Protein AF-A0A8T4TQH3-F1 (afdb_monomer)

Mean predicted aligned error: 10.35 Å

Secondary structure (DSSP, 8-state):
-EEEEEEETTEEEEEEES-HHHHHHHHH-HHHHHHSTTEEEESS--S-EEEEEE-S-----SSS-EEE---TTS-HHHHHHHHHHHHHHHHHHTTEEEES-EEEEESEEEEEE-STTSSHHHHHHHHHHHS--EEEEEEEEEEEEETTEEEEEEEESEEE--GGG--SGGGGTTTTT-TTSEEEGGGGT---S--EE--EEEEE----TT----EEPPHHHHHHHHHHHHHHHHHT------TT--------SSHHHHHHHHHHHT---EEEEE-S-HHHHHHHHHHHHTT---

Radius of gyration: 19.92 Å; Cα contacts (8 Å, |Δi|>4): 548; chains: 1; bounding box: 42×40×56 Å

Solvent-accessible surface area (backbone atoms only — not comparable to full-atom values): 16409 Å² total; per-residue (Å²): 122,48,78,46,26,42,31,38,70,94,43,58,39,29,40,35,29,70,45,65,69,58,51,50,42,73,78,64,36,67,65,45,49,58,66,35,35,52,57,45,75,49,93,66,84,70,93,58,54,56,39,34,46,38,77,63,71,91,68,92,74,81,94,66,66,61,49,64,46,77,56,88,83,56,53,71,70,58,50,40,49,51,53,50,53,56,47,45,55,57,32,48,77,72,36,23,46,66,36,70,23,19,32,37,30,59,90,59,41,34,41,35,36,51,60,91,89,31,43,47,59,61,49,52,49,45,36,38,78,76,62,74,23,33,47,41,20,23,64,16,30,33,34,34,56,58,80,46,44,46,24,43,45,30,17,17,43,56,38,74,51,65,84,86,72,54,83,54,71,67,68,60,64,81,48,75,81,47,93,75,48,43,44,71,52,54,84,71,51,52,59,69,83,50,78,38,64,49,43,39,38,37,38,32,43,64,71,63,86,84,54,72,48,71,44,80,38,60,55,71,61,34,45,51,54,50,50,49,55,52,44,54,57,53,55,78,28,53,59,56,82,48,102,81,77,52,79,46,60,62,69,72,95,52,63,63,63,51,52,52,54,57,20,52,74,70,35,83,56,43,27,36,34,38,29,49,55,70,70,54,50,52,56,50,50,52,28,50,61,69,74,65,66,125

pLDDT: mean 73.8, std 17.65, range [32.66, 96.69]

Foldseek 3Di:
DDWWWKDAQPAIEIEAEPDPLLVCCLVPPPLLLQAGHRIDIDPDDDDHQYEYEYADDDDDDPDHRYDDFNCVPPDSNVSSVQVSLSVQLVLVVQQKHKFQWWWKDDPAIETEDEDPPLCRLVLQVCCLPPVVIATLEHRIWMWHDDQLWIWTQGGRQKRAADPVPPPPVPV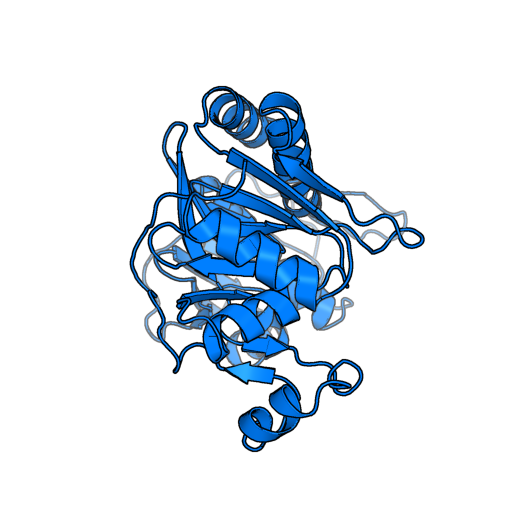VPVCVPPPDRIDRCVVSDHPNGDTGTYAEYEYRYEADPADFDKDWDDLVVQLVVVLVSRCVRQVVADFDCDPPRGGGHDRDPPPSSVSSSVSSVPHNHTYMYGHHDPVVVNVSVVCVNVVNND

Sequence (294 aa):
MKKRKLISGSDSVLVVTDSQRVLDILDHSAYLRHIIPDFSISPTITNGSIVSLLQGSPAYLPSGLGVNADFGNIGEGQLCYLIYHLLQREFLRRNHFVLHAAAIERGDPILLVGPSKSGKSTLNLEMVLSHNCFSYGDDAIKLELSGNEFYVLGGNTYVGISPHHSNDGRLKEDVRGSTSGYVDIGLMGKHSDQRRLLRNVIFLEPDLLGSNKSKHVPREIGKIRFYEAVCMELRTVGYCIMSQGLSLPSLDDGTYSTRLVASLKDSDLEFFSISGSFSQMVDDVERILDGRFI

Nearest PDB structures (foldseek):
  1ko7-assembly1_B  TM=5.372E-01  e=2.651E-07  Staphylococcus xylosus
  3tqf-assembly2_B  TM=6.348E-01  e=3.500E-05  Coxiella burnetii
  1kkl-assembly1_C  TM=4.791E-01  e=1.126E-06  Lacticaseibacillus casei
  1jb1-assembly1_A  TM=5.297E-01  e=7.301E-06  Lacticaseibacillus casei
  3tqf-assembly1_A  TM=5.227E-01  e=2.161E-05  Coxiella burnetii

Structure (mmCIF, N/CA/C/O backbone):
data_AF-A0A8T4TQH3-F1
#
_entry.id   AF-A0A8T4TQH3-F1
#
loop_
_atom_site.group_PDB
_atom_site.id
_atom_site.type_symbol
_atom_site.label_atom_id
_atom_site.label_alt_id
_atom_site.label_comp_id
_atom_site.label_asym_id
_atom_site.label_entity_id
_atom_site.label_seq_id
_atom_site.pdbx_PDB_ins_code
_atom_site.Cartn_x
_atom_site.Cartn_y
_atom_site.Cartn_z
_atom_site.occupancy
_atom_site.B_iso_or_equiv
_atom_site.auth_seq_id
_atom_site.auth_comp_id
_atom_site.auth_asym_id
_atom_site.auth_atom_id
_atom_site.pdbx_PDB_model_num
ATOM 1 N N . MET A 1 1 ? 15.153 -7.650 -28.594 1.00 74.56 1 MET A N 1
ATOM 2 C CA . MET A 1 1 ? 14.441 -7.201 -27.377 1.00 74.56 1 MET A CA 1
ATOM 3 C C . MET A 1 1 ? 13.699 -8.377 -26.765 1.00 74.56 1 MET A C 1
ATOM 5 O O . MET A 1 1 ? 13.012 -9.090 -27.489 1.00 74.56 1 MET A O 1
ATOM 9 N N . LYS A 1 2 ? 13.877 -8.604 -25.465 1.00 83.94 2 LYS A N 1
ATOM 10 C CA . LYS A 1 2 ? 13.229 -9.660 -24.676 1.00 83.94 2 LYS A CA 1
ATOM 11 C C . LYS A 1 2 ? 12.022 -9.071 -23.930 1.00 83.94 2 LYS A C 1
ATOM 13 O O . LYS A 1 2 ? 11.919 -7.854 -23.783 1.00 83.94 2 LYS A O 1
ATOM 18 N N . LYS A 1 3 ? 11.081 -9.921 -23.506 1.00 82.25 3 LYS A N 1
ATOM 19 C CA . LYS A 1 3 ? 9.839 -9.495 -22.841 1.00 82.25 3 LYS A CA 1
ATOM 20 C C . LYS A 1 3 ? 9.556 -10.323 -21.586 1.00 82.25 3 LYS A C 1
ATOM 22 O O . LYS A 1 3 ? 9.833 -11.526 -21.566 1.00 82.25 3 LYS A O 1
ATOM 27 N N . ARG A 1 4 ? 8.969 -9.685 -20.573 1.00 85.12 4 ARG A N 1
ATOM 28 C CA . ARG A 1 4 ? 8.450 -10.300 -19.343 1.00 85.12 4 ARG A CA 1
ATOM 29 C C . ARG A 1 4 ? 7.103 -9.686 -19.002 1.00 85.12 4 ARG A C 1
ATOM 31 O O . ARG A 1 4 ? 6.977 -8.468 -18.984 1.00 85.12 4 ARG A O 1
ATOM 38 N N . LYS A 1 5 ? 6.092 -10.516 -18.752 1.00 83.88 5 LYS A N 1
ATOM 39 C CA . LYS A 1 5 ? 4.794 -10.046 -18.265 1.00 83.88 5 LYS A CA 1
ATOM 40 C C . LYS A 1 5 ? 4.790 -10.147 -16.745 1.00 83.88 5 LYS A C 1
ATOM 42 O O . LYS A 1 5 ? 4.814 -11.252 -16.209 1.00 83.88 5 LYS A O 1
ATOM 47 N N . LEU A 1 6 ? 4.769 -8.994 -16.094 1.00 85.00 6 LEU A N 1
ATOM 48 C CA . LEU A 1 6 ? 4.627 -8.857 -14.653 1.00 85.00 6 LEU A CA 1
ATOM 49 C C . LEU A 1 6 ? 3.145 -8.832 -14.307 1.00 85.00 6 LEU A C 1
ATOM 51 O O . LEU A 1 6 ? 2.359 -8.182 -15.001 1.00 85.00 6 LEU A O 1
ATOM 55 N N . ILE A 1 7 ? 2.779 -9.555 -13.259 1.00 82.88 7 ILE A N 1
ATOM 56 C CA . ILE A 1 7 ? 1.436 -9.611 -12.691 1.00 82.88 7 ILE A CA 1
ATOM 57 C C . ILE A 1 7 ? 1.516 -9.127 -11.242 1.00 82.88 7 ILE A C 1
ATOM 59 O O . ILE A 1 7 ? 2.453 -9.474 -10.527 1.00 82.88 7 ILE A O 1
ATOM 63 N N . SER A 1 8 ? 0.539 -8.315 -10.841 1.00 83.69 8 SER A N 1
ATOM 64 C CA . SER A 1 8 ? 0.322 -7.845 -9.469 1.00 83.69 8 SER A CA 1
ATOM 65 C C . SER A 1 8 ? -1.183 -7.865 -9.200 1.00 83.69 8 SER A C 1
ATOM 67 O O . SER A 1 8 ? -1.912 -6.946 -9.599 1.00 83.69 8 SER A O 1
ATOM 69 N N . GLY A 1 9 ? -1.664 -8.957 -8.603 1.00 78.19 9 GLY A N 1
ATOM 70 C CA . GLY A 1 9 ? -3.096 -9.242 -8.479 1.00 78.19 9 GLY A CA 1
ATOM 71 C C . GLY A 1 9 ? -3.781 -9.275 -9.852 1.00 78.19 9 GLY A C 1
ATOM 72 O O . GLY A 1 9 ? -3.356 -9.998 -10.753 1.00 78.19 9 GLY A O 1
ATOM 73 N N . SER A 1 10 ? -4.810 -8.447 -10.045 1.00 76.69 10 SER A N 1
ATOM 74 C CA . SER A 1 10 ? -5.537 -8.316 -11.320 1.00 7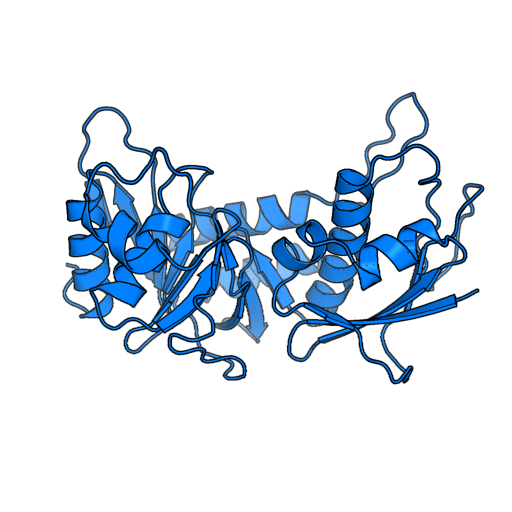6.69 10 SER A CA 1
ATOM 75 C C . SER A 1 10 ? -4.799 -7.503 -12.394 1.00 76.69 10 SER A C 1
ATOM 77 O O . SER A 1 10 ? -5.192 -7.512 -13.566 1.00 76.69 10 SER A O 1
ATOM 79 N N . ASP A 1 11 ? -3.715 -6.808 -12.036 1.00 82.06 11 ASP A N 1
ATOM 80 C CA . ASP A 1 11 ? -2.967 -5.997 -12.986 1.00 82.06 11 ASP A CA 1
ATOM 81 C C . ASP A 1 11 ? -1.877 -6.782 -13.690 1.00 82.06 11 ASP A C 1
ATOM 83 O O . ASP A 1 11 ? -1.211 -7.640 -13.115 1.00 82.06 11 ASP A O 1
ATOM 87 N N . SER A 1 12 ? -1.641 -6.421 -14.951 1.00 81.12 12 SER A N 1
ATOM 88 C CA . SER A 1 12 ? -0.490 -6.922 -15.684 1.00 81.12 12 SER A CA 1
ATOM 89 C C . SER A 1 12 ? 0.154 -5.856 -16.553 1.00 81.12 12 SER A C 1
ATOM 91 O O . SER A 1 12 ? -0.531 -5.033 -17.176 1.00 81.12 12 SER A O 1
ATOM 93 N N . VAL A 1 13 ? 1.484 -5.902 -16.581 1.00 79.88 13 VAL A N 1
ATOM 94 C CA . VAL A 1 13 ? 2.359 -4.985 -17.310 1.00 79.88 13 VAL A CA 1
ATOM 95 C C . VAL A 1 13 ? 3.399 -5.800 -18.065 1.00 79.88 13 VAL A C 1
ATOM 97 O O . VAL A 1 13 ? 4.021 -6.712 -17.524 1.00 79.88 13 VAL A O 1
ATOM 100 N N . LEU A 1 14 ? 3.586 -5.487 -19.341 1.00 80.50 14 LEU A N 1
ATOM 101 C CA . LEU A 1 14 ? 4.574 -6.117 -20.199 1.00 80.50 14 LEU A CA 1
ATOM 102 C C . LEU A 1 14 ? 5.856 -5.283 -20.199 1.00 80.50 14 LEU A C 1
ATOM 104 O O . LEU A 1 14 ? 5.917 -4.242 -20.848 1.00 80.50 14 LEU A O 1
ATOM 108 N N . VAL A 1 15 ? 6.890 -5.760 -19.511 1.00 80.12 15 VAL A N 1
ATOM 109 C CA . VAL A 1 15 ? 8.224 -5.158 -19.541 1.00 80.12 15 VAL A CA 1
ATOM 110 C C . VAL A 1 15 ? 8.983 -5.654 -20.767 1.00 80.12 15 VAL A C 1
ATOM 112 O O . VAL A 1 15 ? 9.150 -6.859 -20.971 1.00 80.12 15 VAL A O 1
ATOM 115 N N . VAL A 1 16 ? 9.448 -4.723 -21.594 1.00 80.81 16 VAL A N 1
ATOM 116 C CA . VAL A 1 16 ? 10.263 -4.977 -22.786 1.00 80.81 16 VAL A CA 1
ATOM 117 C C . VAL A 1 16 ? 11.655 -4.419 -22.535 1.00 80.81 16 VAL A C 1
ATOM 119 O O . VAL A 1 16 ? 11.806 -3.232 -22.277 1.00 80.81 16 VAL A O 1
ATOM 122 N N . THR A 1 17 ? 12.684 -5.256 -22.610 1.00 79.69 17 THR A N 1
ATOM 123 C CA . THR A 1 17 ? 14.062 -4.839 -22.320 1.00 79.69 17 THR A CA 1
ATOM 124 C C . THR A 1 17 ? 15.066 -5.562 -23.209 1.00 79.69 17 THR A C 1
ATOM 126 O O . THR A 1 17 ? 14.818 -6.667 -23.702 1.00 79.69 17 THR A O 1
ATOM 129 N N . ASP A 1 18 ? 16.207 -4.938 -23.461 1.00 79.62 18 ASP A N 1
ATOM 130 C CA . ASP A 1 18 ? 17.394 -5.557 -24.051 1.00 79.62 18 ASP A CA 1
ATOM 131 C C . ASP A 1 18 ? 18.447 -5.950 -23.001 1.00 79.62 18 ASP A C 1
ATOM 133 O O . ASP A 1 18 ? 19.376 -6.690 -23.323 1.00 79.62 18 ASP A O 1
ATOM 137 N N . SER A 1 19 ? 18.263 -5.546 -21.741 1.00 83.25 19 SER A N 1
ATOM 138 C CA . SER A 1 19 ? 19.204 -5.799 -20.656 1.00 83.25 19 SER A CA 1
ATOM 139 C C . SER A 1 19 ? 18.949 -7.144 -19.976 1.00 83.25 19 SER A C 1
ATOM 141 O O . SER A 1 19 ? 17.875 -7.390 -19.423 1.00 83.25 19 SER A O 1
ATOM 143 N N . GLN A 1 20 ? 19.965 -8.013 -19.955 1.00 85.81 20 GLN A N 1
ATOM 144 C CA . GLN A 1 20 ? 19.898 -9.275 -19.210 1.00 85.81 20 GLN A CA 1
ATOM 145 C C . GLN A 1 20 ? 19.745 -9.028 -17.706 1.00 85.81 20 GLN A C 1
ATOM 147 O O . GLN A 1 20 ? 18.947 -9.690 -17.058 1.00 85.81 20 GLN A O 1
ATOM 152 N N . ARG A 1 21 ? 20.412 -7.997 -17.185 1.00 84.62 21 ARG A N 1
ATOM 153 C CA . ARG A 1 21 ? 20.352 -7.617 -15.774 1.00 84.62 21 ARG A CA 1
ATOM 154 C C . ARG A 1 21 ? 18.933 -7.271 -15.309 1.00 84.62 21 ARG A C 1
ATOM 156 O O . ARG A 1 21 ? 18.553 -7.622 -14.199 1.00 84.62 21 ARG A O 1
ATOM 163 N N . VAL A 1 22 ? 18.143 -6.600 -16.153 1.00 84.19 22 VAL A N 1
ATOM 164 C CA . VAL A 1 22 ? 16.724 -6.330 -15.861 1.00 84.19 22 VAL A CA 1
ATOM 165 C C . VAL A 1 22 ? 15.945 -7.639 -15.776 1.00 84.19 22 VAL A C 1
ATOM 167 O O . VAL A 1 22 ? 15.168 -7.817 -14.847 1.00 84.19 22 VAL A O 1
ATOM 170 N N . LEU A 1 23 ? 16.166 -8.572 -16.706 1.00 86.56 23 LEU A N 1
ATOM 171 C CA . LEU A 1 23 ? 15.493 -9.874 -16.680 1.00 86.56 23 LEU A CA 1
ATOM 172 C C . LEU A 1 23 ? 15.847 -10.676 -15.432 1.00 86.56 23 LEU A C 1
ATOM 174 O O . LEU A 1 23 ? 14.944 -11.224 -14.812 1.00 86.56 23 LEU A O 1
ATOM 178 N N . ASP A 1 24 ? 17.119 -10.684 -15.039 1.00 87.31 24 ASP A N 1
ATOM 179 C CA . ASP A 1 24 ? 17.576 -11.391 -13.843 1.00 87.31 24 ASP A CA 1
ATOM 180 C C . ASP A 1 24 ? 16.907 -10.824 -12.579 1.00 87.31 24 ASP A C 1
ATOM 182 O O . ASP A 1 24 ? 16.449 -11.581 -11.726 1.00 87.31 24 ASP A O 1
ATOM 186 N N . ILE A 1 25 ? 16.766 -9.495 -12.485 1.00 87.44 25 ILE A N 1
ATOM 187 C CA . ILE A 1 25 ? 16.041 -8.838 -11.386 1.00 87.44 25 ILE A CA 1
ATOM 188 C C . ILE A 1 25 ? 14.566 -9.233 -11.376 1.00 87.44 25 ILE A C 1
ATOM 190 O O . ILE A 1 25 ? 14.041 -9.582 -10.321 1.00 87.44 25 ILE A O 1
ATOM 194 N N . LEU A 1 26 ? 13.897 -9.191 -12.530 1.00 86.06 26 LEU A N 1
ATOM 195 C CA . LEU A 1 26 ? 12.490 -9.578 -12.621 1.00 86.06 26 LEU A CA 1
ATOM 196 C C . LEU A 1 26 ? 12.297 -11.034 -12.187 1.00 86.06 26 LEU A C 1
ATOM 198 O O . LEU A 1 26 ? 11.406 -11.322 -11.391 1.00 86.06 26 LEU A O 1
ATOM 202 N N . ASP A 1 27 ? 13.141 -11.934 -12.689 1.00 84.94 27 ASP A N 1
ATOM 203 C CA . ASP A 1 27 ? 13.004 -13.376 -12.500 1.00 84.94 27 ASP A CA 1
ATOM 204 C C . ASP A 1 27 ? 13.387 -13.803 -11.060 1.00 84.94 27 ASP A C 1
ATOM 206 O O . ASP A 1 27 ? 12.751 -14.697 -10.482 1.00 84.94 27 ASP A O 1
ATOM 210 N N . HIS A 1 28 ? 14.367 -13.133 -10.436 1.00 82.50 28 HIS A N 1
ATOM 211 C CA . HIS A 1 28 ? 15.029 -13.640 -9.226 1.00 82.50 28 HIS A CA 1
ATOM 212 C C . HIS A 1 28 ? 15.104 -12.685 -8.026 1.00 82.50 28 HIS A C 1
ATOM 214 O O . HIS A 1 28 ? 15.394 -13.157 -6.926 1.00 82.50 28 HIS A O 1
ATOM 220 N N . SER A 1 29 ? 14.841 -11.382 -8.165 1.00 82.81 29 SER A N 1
ATOM 221 C CA . SER A 1 29 ? 15.047 -10.450 -7.047 1.00 82.81 29 SER A CA 1
ATOM 222 C C . SER A 1 29 ? 14.001 -10.634 -5.941 1.00 82.81 29 SER A C 1
ATOM 224 O O . SER A 1 29 ? 12.816 -10.337 -6.114 1.00 82.81 29 SER A O 1
ATOM 226 N N . ALA A 1 30 ? 14.451 -11.082 -4.766 1.00 76.44 30 ALA A N 1
ATOM 227 C CA . ALA A 1 30 ? 13.628 -11.127 -3.557 1.00 76.44 30 ALA A CA 1
ATOM 228 C C . ALA A 1 30 ? 13.202 -9.721 -3.110 1.00 76.44 30 ALA A C 1
ATOM 230 O O . ALA A 1 30 ? 12.092 -9.537 -2.621 1.00 76.44 30 ALA A O 1
ATOM 231 N N . TYR A 1 31 ? 14.058 -8.720 -3.336 1.00 78.75 31 TYR A N 1
ATOM 232 C CA . TYR A 1 31 ? 13.749 -7.333 -3.009 1.00 78.75 31 TYR A CA 1
ATOM 233 C C . TYR A 1 31 ? 12.596 -6.796 -3.859 1.00 78.75 31 TYR A C 1
ATOM 235 O O . TYR A 1 31 ? 11.666 -6.196 -3.329 1.00 78.75 31 TYR A O 1
ATOM 243 N N . LEU A 1 32 ? 12.602 -7.081 -5.165 1.00 79.81 32 LEU A N 1
ATOM 244 C CA . LEU A 1 32 ? 11.510 -6.691 -6.053 1.00 79.81 32 LEU A CA 1
ATOM 245 C C . LEU A 1 32 ? 10.169 -7.323 -5.631 1.00 79.81 32 LEU A C 1
ATOM 247 O O . LEU A 1 32 ? 9.147 -6.641 -5.604 1.00 79.81 32 LEU A O 1
ATOM 251 N N . ARG A 1 33 ? 10.192 -8.605 -5.243 1.00 77.56 33 ARG A N 1
ATOM 252 C CA . ARG A 1 33 ? 9.026 -9.329 -4.697 1.00 77.56 33 ARG A CA 1
ATOM 253 C C . ARG A 1 33 ? 8.516 -8.747 -3.381 1.00 77.56 33 ARG A C 1
ATOM 255 O O . ARG A 1 33 ? 7.349 -8.923 -3.067 1.00 77.56 33 ARG A O 1
ATOM 262 N N . HIS A 1 34 ? 9.387 -8.094 -2.620 1.00 76.56 34 HIS A N 1
ATOM 263 C CA . HIS A 1 34 ? 9.038 -7.438 -1.367 1.00 76.56 34 HIS A CA 1
ATOM 264 C C . HIS A 1 34 ? 8.480 -6.022 -1.568 1.00 76.56 34 HIS A C 1
ATOM 266 O O . HIS A 1 34 ? 7.779 -5.531 -0.700 1.00 76.56 34 HIS A O 1
ATOM 272 N N . ILE A 1 35 ? 8.743 -5.340 -2.685 1.00 79.44 35 ILE A N 1
ATOM 273 C CA . ILE A 1 35 ? 8.223 -3.974 -2.907 1.00 79.44 35 ILE A CA 1
ATOM 274 C C . ILE A 1 35 ? 7.022 -3.923 -3.862 1.00 79.44 35 ILE A C 1
ATOM 276 O O . ILE A 1 35 ? 6.333 -2.907 -3.914 1.00 79.44 35 ILE A O 1
ATOM 280 N N . ILE A 1 36 ? 6.748 -4.994 -4.619 1.00 82.38 36 ILE A N 1
ATOM 281 C CA . ILE A 1 36 ? 5.570 -5.088 -5.491 1.00 82.38 36 ILE A CA 1
ATOM 282 C C . ILE A 1 36 ? 4.567 -6.087 -4.900 1.00 82.38 36 ILE A C 1
ATOM 284 O O . ILE A 1 36 ? 4.858 -7.286 -4.882 1.00 82.38 36 ILE A O 1
ATOM 288 N N . PRO A 1 37 ? 3.357 -5.636 -4.527 1.00 81.44 37 PRO A N 1
ATOM 289 C CA . PRO A 1 37 ? 2.339 -6.517 -3.974 1.00 81.44 37 PRO A CA 1
ATOM 290 C C . PRO A 1 37 ? 1.883 -7.558 -4.998 1.00 81.44 37 PRO A C 1
ATOM 292 O O . PRO A 1 37 ? 1.675 -7.244 -6.175 1.00 81.44 37 PRO A O 1
ATOM 295 N N . ASP A 1 38 ? 1.714 -8.799 -4.536 1.00 77.19 38 ASP A N 1
ATOM 296 C CA . ASP A 1 38 ? 1.251 -9.945 -5.331 1.00 77.19 38 ASP A CA 1
ATOM 297 C C . ASP A 1 38 ? 2.053 -10.197 -6.617 1.00 77.19 38 ASP A C 1
ATOM 299 O O . ASP A 1 38 ? 1.508 -10.593 -7.653 1.00 77.19 38 ASP A O 1
ATOM 303 N N . PHE A 1 39 ? 3.364 -9.951 -6.557 1.00 81.06 39 PHE A N 1
ATOM 304 C CA . PHE A 1 39 ? 4.254 -10.067 -7.703 1.00 81.06 39 PHE A CA 1
ATOM 305 C C . PHE A 1 39 ? 4.378 -11.503 -8.220 1.00 81.06 39 PHE A C 1
ATOM 307 O O . PHE A 1 39 ? 4.818 -12.417 -7.518 1.00 81.06 39 PHE A O 1
ATOM 314 N N . SER A 1 40 ? 4.101 -11.683 -9.508 1.00 81.38 40 SER A N 1
ATOM 315 C CA . SER A 1 40 ? 4.444 -12.902 -10.236 1.00 81.38 40 SER A CA 1
ATOM 316 C C . SER A 1 40 ? 4.811 -12.613 -11.690 1.00 81.38 40 SER A C 1
ATOM 318 O O . SER A 1 40 ? 4.460 -11.577 -12.260 1.00 81.38 40 SER A O 1
ATOM 320 N N . ILE A 1 41 ? 5.540 -13.542 -12.310 1.00 83.50 41 ILE A N 1
ATOM 321 C CA . ILE A 1 41 ? 5.862 -13.490 -13.737 1.00 83.50 41 ILE A CA 1
ATOM 322 C C . ILE A 1 41 ? 5.014 -14.518 -14.465 1.00 83.50 41 ILE A C 1
ATOM 324 O O . ILE A 1 41 ? 5.036 -15.705 -14.144 1.00 83.50 41 ILE A O 1
ATOM 328 N N . SER A 1 42 ? 4.301 -14.062 -15.490 1.00 80.19 42 SER A N 1
ATOM 329 C CA . SER A 1 42 ? 3.542 -14.950 -16.361 1.00 80.19 42 SER A CA 1
ATOM 330 C C . SER A 1 42 ? 4.454 -15.620 -17.392 1.00 80.19 42 SER A C 1
ATOM 332 O O . SER A 1 42 ? 5.172 -14.910 -18.107 1.00 80.19 42 SER A O 1
ATOM 334 N N . PRO A 1 43 ? 4.369 -16.954 -17.567 1.00 70.00 43 PRO A N 1
ATOM 335 C CA . PRO A 1 43 ? 5.065 -17.654 -18.646 1.00 70.00 43 PRO A CA 1
ATOM 336 C C . PRO A 1 43 ? 4.477 -17.312 -20.025 1.00 70.00 43 PRO A C 1
ATOM 338 O O . PRO A 1 43 ? 5.162 -17.414 -21.042 1.00 70.00 43 PRO A O 1
ATOM 341 N N . THR A 1 44 ? 3.217 -16.869 -20.080 1.00 72.56 44 THR A N 1
ATOM 342 C CA . THR A 1 44 ? 2.544 -16.473 -21.320 1.00 72.56 44 THR A CA 1
ATOM 343 C C . THR A 1 44 ? 2.687 -14.971 -21.554 1.00 72.56 44 THR A C 1
ATOM 345 O O . THR A 1 44 ? 2.279 -14.153 -20.723 1.00 72.56 44 THR A O 1
ATOM 348 N N . ILE A 1 45 ? 3.229 -14.601 -22.716 1.00 70.12 45 ILE A N 1
ATOM 349 C CA . ILE A 1 45 ? 3.316 -13.212 -23.174 1.00 70.12 45 ILE A CA 1
ATOM 350 C C . ILE A 1 45 ? 2.058 -12.905 -23.993 1.00 70.12 45 ILE A C 1
ATOM 352 O O . ILE A 1 45 ? 1.973 -13.242 -25.169 1.00 70.12 45 ILE A O 1
ATOM 356 N N . THR A 1 46 ? 1.069 -12.278 -23.361 1.00 62.22 46 THR A N 1
ATOM 357 C CA . THR A 1 46 ? -0.128 -11.741 -24.031 1.00 62.22 46 THR A CA 1
ATOM 358 C C . THR A 1 46 ? -0.040 -10.218 -24.149 1.00 62.22 46 THR A C 1
ATOM 360 O O . THR A 1 46 ? 0.843 -9.597 -23.555 1.00 62.22 46 THR A O 1
ATOM 363 N N . ASN A 1 47 ? -0.980 -9.600 -24.871 1.00 54.75 47 ASN A N 1
ATOM 364 C CA . ASN A 1 47 ? -1.137 -8.142 -24.888 1.00 54.75 47 ASN A CA 1
ATOM 365 C C . ASN A 1 47 ? -1.353 -7.588 -23.462 1.00 54.75 47 ASN A C 1
ATOM 367 O O . ASN A 1 47 ? -1.981 -8.242 -22.626 1.00 54.75 47 ASN A O 1
ATOM 371 N N . GLY A 1 48 ? -0.820 -6.393 -23.201 1.00 53.97 48 GLY A N 1
ATOM 372 C CA . GLY A 1 48 ? -0.905 -5.653 -21.937 1.00 53.97 48 GLY A CA 1
ATOM 373 C C . GLY A 1 48 ? -0.262 -4.268 -22.082 1.00 53.97 48 GLY A C 1
ATOM 374 O O . GLY A 1 48 ? 0.324 -3.981 -23.129 1.00 53.97 48 GLY A O 1
ATOM 375 N N . SER A 1 49 ? -0.360 -3.415 -21.054 1.00 56.69 49 SER A N 1
ATOM 376 C CA . SER A 1 49 ? 0.372 -2.137 -21.019 1.00 56.69 49 SER A CA 1
ATOM 377 C C . SER A 1 49 ? 1.865 -2.400 -21.207 1.00 56.69 49 SER A C 1
ATOM 379 O O . SER A 1 49 ? 2.425 -3.237 -20.501 1.00 56.69 49 SER A O 1
ATOM 381 N N . ILE A 1 50 ? 2.506 -1.719 -22.156 1.00 60.00 50 ILE A N 1
ATOM 382 C CA . ILE A 1 50 ? 3.918 -1.943 -22.481 1.00 60.00 50 ILE A CA 1
ATOM 383 C C . ILE A 1 50 ? 4.767 -0.926 -21.734 1.00 60.00 50 ILE A C 1
ATOM 385 O O . ILE A 1 50 ? 4.554 0.266 -21.902 1.00 60.00 50 ILE A O 1
ATOM 389 N N . VAL A 1 51 ? 5.756 -1.397 -20.981 1.00 63.38 51 VAL A N 1
ATOM 390 C CA . VAL A 1 51 ? 6.822 -0.575 -20.407 1.00 63.38 51 VAL A CA 1
ATOM 391 C C . VAL A 1 51 ? 8.136 -1.010 -21.042 1.00 63.38 51 VAL A C 1
ATOM 393 O O . VAL A 1 51 ? 8.578 -2.142 -20.848 1.00 63.38 51 VAL A O 1
ATOM 396 N N . SER A 1 52 ? 8.772 -0.129 -21.809 1.00 60.22 52 SER A N 1
ATOM 397 C CA . SER A 1 52 ? 10.105 -0.401 -22.367 1.00 60.22 52 SER A CA 1
ATOM 398 C C . SER A 1 52 ? 11.197 0.113 -21.428 1.00 60.22 52 SER A C 1
ATOM 400 O O . SER A 1 52 ? 11.085 1.245 -20.975 1.00 60.22 52 SER A O 1
ATOM 402 N N . LEU A 1 53 ? 12.229 -0.698 -21.174 1.00 65.06 53 LEU A N 1
ATOM 403 C CA . LEU A 1 53 ? 13.445 -0.404 -20.403 1.00 65.06 53 LEU A CA 1
ATOM 404 C C . LEU A 1 53 ? 14.669 -0.764 -21.261 1.00 65.06 53 LEU A C 1
ATOM 406 O O . LEU A 1 53 ? 15.110 -1.916 -21.253 1.00 65.06 53 LEU A O 1
ATOM 410 N N . LEU A 1 54 ? 15.181 0.194 -22.036 1.00 63.19 54 LEU A N 1
ATOM 411 C CA . LEU A 1 54 ? 16.293 -0.016 -22.976 1.00 63.19 54 LEU A CA 1
ATOM 412 C C . LEU A 1 54 ? 17.586 0.626 -22.465 1.00 63.19 54 LEU A C 1
ATOM 414 O O . LEU A 1 54 ? 17.547 1.740 -21.943 1.00 63.19 54 LEU A O 1
ATOM 418 N N . GLN A 1 55 ? 18.715 -0.066 -22.629 1.00 58.75 55 GLN A N 1
ATOM 419 C CA . GLN A 1 55 ? 20.032 0.415 -22.205 1.00 58.75 55 GLN A CA 1
ATOM 420 C C . GLN A 1 55 ? 20.707 1.252 -23.315 1.00 58.75 55 GLN A C 1
ATOM 422 O O . GLN A 1 55 ? 21.102 0.712 -24.344 1.00 58.75 55 GLN A O 1
ATOM 427 N N . GLY A 1 56 ? 20.905 2.559 -23.080 1.00 50.50 56 GLY A N 1
ATOM 428 C CA . GLY A 1 56 ? 21.740 3.444 -23.916 1.00 50.50 56 GLY A CA 1
ATOM 429 C C . GLY A 1 56 ? 21.010 4.595 -24.642 1.00 50.50 56 GLY A C 1
ATOM 430 O O . GLY A 1 56 ? 19.985 4.389 -25.283 1.00 50.50 56 GLY A O 1
ATOM 431 N N . SER A 1 57 ? 21.623 5.790 -24.556 1.00 41.06 57 SER A N 1
ATOM 432 C CA . SER A 1 57 ? 21.305 7.122 -25.127 1.00 41.06 57 SER A CA 1
ATOM 433 C C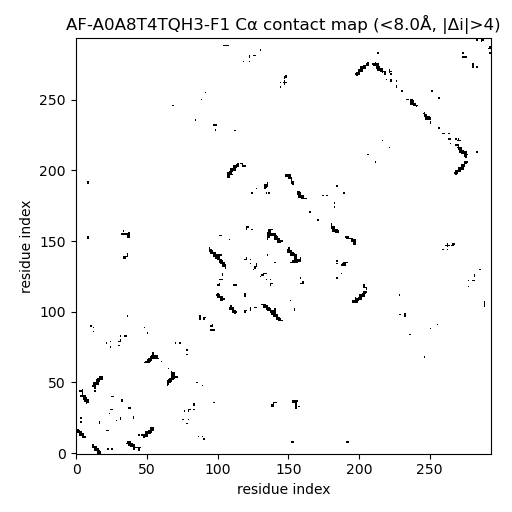 . SER A 1 57 ? 19.945 7.785 -24.798 1.00 41.06 57 SER A C 1
ATOM 435 O O . SER A 1 57 ? 18.893 7.152 -24.869 1.00 41.06 57 SER A O 1
ATOM 437 N N . PRO A 1 58 ? 19.936 9.107 -24.497 1.00 47.12 58 PRO A N 1
ATOM 438 C CA . PRO A 1 58 ? 18.718 9.848 -24.195 1.00 47.12 58 PRO A CA 1
ATOM 439 C C . PRO A 1 58 ? 17.978 10.137 -25.501 1.00 47.12 58 PRO A C 1
ATOM 441 O O . PRO A 1 58 ? 18.418 10.951 -26.309 1.00 47.12 58 PRO A O 1
ATOM 444 N N . ALA A 1 59 ? 16.850 9.476 -25.726 1.00 36.72 59 ALA A N 1
ATOM 445 C CA . ALA A 1 59 ? 15.998 9.783 -26.865 1.00 36.72 59 ALA A CA 1
ATOM 446 C C . ALA A 1 59 ? 14.616 10.217 -26.383 1.00 36.72 59 ALA A C 1
ATOM 448 O O . ALA A 1 59 ? 13.901 9.457 -25.727 1.00 36.72 59 ALA A O 1
ATOM 449 N N . TYR A 1 60 ? 14.262 11.449 -26.754 1.00 41.09 60 TYR A N 1
ATOM 450 C CA . TYR A 1 60 ? 12.887 11.930 -26.846 1.00 41.09 60 TYR A CA 1
ATOM 451 C C . TYR A 1 60 ? 12.019 10.878 -27.540 1.00 41.09 60 TYR A C 1
ATOM 453 O O . TYR A 1 60 ? 12.398 10.380 -28.602 1.00 41.09 60 TYR A O 1
ATOM 461 N N . LEU A 1 61 ? 10.836 10.593 -26.990 1.00 42.78 61 LEU A N 1
ATOM 462 C CA . LEU A 1 61 ? 9.823 9.828 -27.707 1.00 42.78 61 LEU A CA 1
ATOM 463 C C . LEU A 1 61 ? 8.451 10.515 -27.660 1.00 42.78 61 LEU A C 1
ATOM 465 O O . LEU A 1 61 ? 7.981 10.888 -26.582 1.00 42.78 61 LEU A O 1
ATOM 469 N N . PRO A 1 62 ? 7.798 10.661 -28.825 1.00 35.06 62 PRO A N 1
ATOM 470 C CA . PRO A 1 62 ? 6.421 11.103 -28.929 1.00 35.06 62 PRO A CA 1
ATOM 471 C C . PRO A 1 62 ? 5.480 9.951 -28.541 1.00 35.06 62 PRO A C 1
ATOM 473 O O . PRO A 1 62 ? 5.652 8.821 -28.990 1.00 35.06 62 PRO A O 1
ATOM 476 N N . SER A 1 63 ? 4.493 10.252 -27.692 1.00 41.59 63 SER A N 1
ATOM 477 C CA . SER A 1 63 ? 3.239 9.498 -27.508 1.00 41.59 63 SER A CA 1
ATOM 478 C C . SER A 1 63 ? 3.348 7.959 -27.593 1.00 41.59 63 SER A C 1
ATOM 480 O O . SER A 1 63 ? 2.875 7.342 -28.545 1.00 41.59 63 SER A O 1
ATOM 482 N N . GLY A 1 64 ? 3.951 7.326 -26.581 1.00 46.75 64 GLY A N 1
ATOM 483 C CA . GLY A 1 64 ? 4.021 5.864 -26.446 1.00 46.75 64 GLY A CA 1
ATOM 484 C C . GLY A 1 64 ? 4.901 5.441 -25.264 1.00 46.75 64 GLY A C 1
ATOM 485 O O . GLY A 1 64 ? 6.011 5.935 -25.126 1.00 46.75 64 GLY A O 1
ATOM 486 N N . LEU A 1 65 ? 4.376 4.563 -24.401 1.00 52.25 65 LEU A N 1
ATOM 487 C CA . LEU A 1 65 ? 4.793 4.137 -23.043 1.00 52.25 65 LEU A CA 1
ATOM 488 C C . LEU A 1 65 ? 6.230 3.572 -22.831 1.00 52.25 65 LEU A C 1
ATOM 490 O O . LEU A 1 65 ? 6.440 2.687 -22.005 1.00 52.25 65 LEU A O 1
ATOM 494 N N . GLY A 1 66 ? 7.251 4.044 -23.540 1.00 47.78 66 GLY A N 1
ATOM 495 C CA . GLY A 1 66 ? 8.643 3.647 -23.287 1.00 47.78 66 GLY A CA 1
ATOM 496 C C . GLY A 1 66 ? 9.335 4.536 -22.251 1.00 47.78 66 GLY A C 1
ATOM 497 O O . GLY A 1 66 ? 9.183 5.755 -22.296 1.00 47.78 66 GLY A O 1
ATOM 498 N N . VAL A 1 67 ? 10.131 3.947 -21.351 1.00 49.28 67 VAL A N 1
ATOM 499 C CA . VAL A 1 67 ? 11.113 4.673 -20.529 1.00 49.28 67 VAL A CA 1
ATOM 500 C C . VAL A 1 67 ? 12.517 4.234 -20.937 1.00 49.28 67 VAL A C 1
ATOM 502 O O . VAL A 1 67 ? 13.019 3.191 -20.531 1.00 49.28 67 VAL A O 1
ATOM 505 N N . ASN A 1 68 ? 13.167 5.055 -21.759 1.00 48.06 68 ASN A N 1
ATOM 506 C CA . ASN A 1 68 ? 14.580 4.876 -22.084 1.00 48.06 68 ASN A CA 1
ATOM 507 C C . ASN A 1 68 ? 15.406 5.559 -20.993 1.00 48.06 68 ASN A C 1
ATOM 509 O O . ASN A 1 68 ? 15.355 6.781 -20.851 1.00 48.06 68 ASN A O 1
ATOM 513 N N . ALA A 1 69 ? 16.133 4.772 -20.205 1.00 52.25 69 ALA A N 1
ATOM 514 C CA . ALA A 1 69 ? 16.992 5.263 -19.137 1.00 52.25 69 ALA A CA 1
ATOM 515 C C . ALA A 1 69 ? 18.358 4.583 -19.245 1.00 52.25 69 ALA A C 1
ATOM 517 O O . ALA A 1 69 ? 18.436 3.373 -19.441 1.00 52.25 69 ALA A O 1
ATOM 518 N N . ASP A 1 70 ? 19.441 5.346 -19.097 1.00 57.09 70 ASP A N 1
ATOM 519 C CA . ASP A 1 70 ? 20.760 4.745 -18.918 1.00 57.09 70 ASP A CA 1
ATOM 520 C C . ASP A 1 70 ? 20.894 4.260 -17.470 1.00 57.09 70 ASP A C 1
ATOM 522 O O . ASP A 1 70 ? 21.179 5.023 -16.548 1.00 57.09 70 ASP A O 1
ATOM 526 N N . PHE A 1 71 ? 20.624 2.972 -17.268 1.00 63.50 71 PHE A N 1
ATOM 527 C CA . PHE A 1 71 ? 20.747 2.289 -15.982 1.00 63.50 71 PHE A CA 1
ATOM 528 C C . PHE A 1 71 ? 21.989 1.388 -15.914 1.00 63.50 71 PHE A C 1
ATOM 530 O O . PHE A 1 71 ? 22.090 0.541 -15.023 1.00 63.50 71 PHE A O 1
ATOM 537 N N . GLY A 1 72 ? 22.963 1.569 -16.817 1.00 62.78 72 GLY A N 1
ATOM 538 C CA . GLY A 1 72 ? 24.219 0.813 -16.778 1.00 62.78 72 GLY A CA 1
ATOM 539 C C . GLY A 1 72 ? 24.964 0.964 -15.445 1.00 62.78 72 GLY A C 1
ATOM 540 O O . GLY A 1 72 ? 25.572 0.007 -14.973 1.00 62.78 72 GLY A O 1
ATOM 541 N N . ASN A 1 73 ? 24.828 2.130 -14.800 1.00 62.78 73 ASN A N 1
ATOM 542 C CA . ASN A 1 73 ? 25.571 2.510 -13.593 1.00 62.78 73 ASN A CA 1
ATOM 543 C C . ASN A 1 73 ? 24.741 2.541 -12.296 1.00 62.78 73 ASN A C 1
ATOM 545 O O . ASN A 1 73 ? 25.287 2.855 -11.240 1.00 62.78 73 ASN A O 1
ATOM 549 N N . ILE A 1 74 ? 23.436 2.249 -12.333 1.00 69.50 74 ILE A N 1
ATOM 550 C CA . ILE A 1 74 ? 22.623 2.216 -11.102 1.00 69.50 74 ILE A CA 1
ATOM 551 C C . ILE A 1 74 ? 22.757 0.851 -10.424 1.00 69.50 74 ILE A C 1
ATOM 553 O O . ILE A 1 74 ? 22.899 -0.155 -11.113 1.00 69.50 74 ILE A O 1
ATOM 557 N N . GLY A 1 75 ? 22.709 0.787 -9.091 1.00 69.94 75 GLY A N 1
ATOM 558 C CA . GLY A 1 75 ? 22.736 -0.473 -8.334 1.00 69.94 75 GLY A CA 1
ATOM 559 C C . GLY A 1 75 ?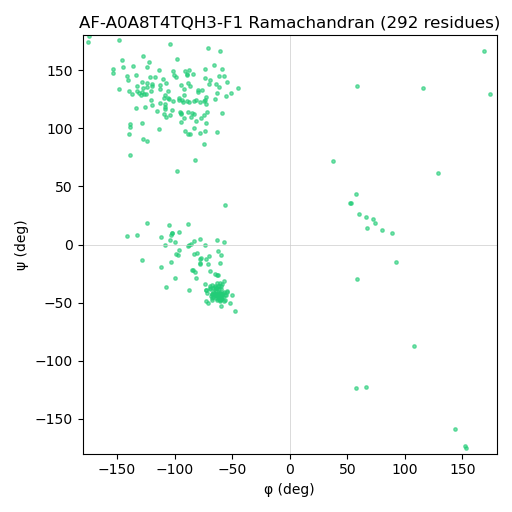 21.442 -1.289 -8.472 1.00 69.94 75 GLY A C 1
ATOM 560 O O . GLY A 1 75 ? 20.454 -0.823 -9.036 1.00 69.94 75 GLY A O 1
ATOM 561 N N . GLU A 1 76 ? 21.453 -2.545 -8.013 1.00 76.62 76 GLU A N 1
ATOM 562 C CA . GLU A 1 76 ? 20.292 -3.448 -8.123 1.00 76.62 76 GLU A CA 1
ATOM 563 C C . GLU A 1 76 ? 19.054 -2.896 -7.409 1.00 76.62 76 GLU A C 1
ATOM 565 O O . GLU A 1 76 ? 17.973 -2.875 -7.994 1.00 76.62 76 GLU A O 1
ATOM 570 N N . GLY A 1 77 ? 19.214 -2.383 -6.185 1.00 72.31 77 GLY A N 1
ATOM 571 C CA . GLY A 1 77 ? 18.109 -1.791 -5.429 1.00 72.31 77 GLY A CA 1
ATOM 572 C C . GLY A 1 77 ? 17.481 -0.601 -6.158 1.00 72.31 77 GLY A C 1
ATOM 573 O O . GLY A 1 77 ? 16.262 -0.529 -6.279 1.00 72.31 77 GLY A O 1
ATOM 574 N N . GLN A 1 78 ? 18.299 0.288 -6.732 1.00 74.69 78 GLN A N 1
ATOM 575 C CA . GLN A 1 78 ? 17.811 1.418 -7.531 1.00 74.69 78 GLN A CA 1
ATOM 576 C C . GLN A 1 78 ? 17.077 0.956 -8.796 1.00 74.69 78 GLN A C 1
ATOM 578 O O . GLN A 1 78 ? 16.073 1.556 -9.175 1.00 74.69 78 GLN A O 1
ATOM 583 N N . LEU A 1 79 ? 17.545 -0.115 -9.442 1.00 76.94 79 LEU A N 1
ATOM 584 C CA . LEU A 1 79 ? 16.873 -0.686 -10.608 1.00 76.94 79 LEU A CA 1
ATOM 585 C C . LEU A 1 79 ? 15.537 -1.353 -10.229 1.00 76.94 79 LEU A C 1
ATOM 587 O O . LEU A 1 79 ? 14.566 -1.219 -10.972 1.00 76.94 79 LEU A O 1
ATOM 591 N N . CYS A 1 80 ? 15.443 -1.986 -9.055 1.00 81.44 80 CYS A N 1
ATOM 592 C CA . CYS A 1 80 ? 14.173 -2.484 -8.516 1.00 81.44 80 CYS A CA 1
ATOM 593 C C . CYS A 1 80 ? 13.177 -1.344 -8.277 1.00 81.44 80 CYS A C 1
ATOM 595 O O . CYS A 1 80 ? 12.029 -1.444 -8.706 1.00 81.44 80 CYS A O 1
ATOM 597 N N . TYR A 1 81 ? 13.620 -0.238 -7.669 1.00 78.56 81 TYR A N 1
ATOM 598 C CA . TYR A 1 81 ? 12.786 0.954 -7.500 1.00 78.56 81 TYR A CA 1
ATOM 599 C C . TYR A 1 81 ? 12.335 1.536 -8.839 1.00 78.56 81 TYR A C 1
ATOM 601 O O . TYR A 1 81 ? 11.163 1.861 -8.996 1.00 78.56 81 TYR A O 1
ATOM 609 N N . LEU A 1 82 ? 13.222 1.614 -9.837 1.00 76.19 82 LEU A N 1
ATOM 610 C CA . LEU A 1 82 ? 12.844 2.062 -11.178 1.00 76.19 82 LEU A CA 1
ATOM 611 C C . LEU A 1 82 ? 11.713 1.198 -11.754 1.00 76.19 82 LEU A C 1
ATOM 613 O O . LEU A 1 82 ? 10.716 1.736 -12.230 1.00 76.19 82 LEU A O 1
ATOM 617 N N . ILE A 1 83 ? 11.839 -0.129 -11.681 1.00 78.81 83 ILE A N 1
ATOM 618 C CA . ILE A 1 83 ? 10.798 -1.062 -12.138 1.00 78.81 83 ILE A CA 1
ATOM 619 C C . ILE A 1 83 ? 9.497 -0.846 -11.352 1.00 78.81 83 ILE A C 1
ATOM 621 O O . ILE A 1 83 ? 8.435 -0.722 -11.962 1.00 78.81 83 ILE A O 1
ATOM 625 N N . TYR A 1 84 ? 9.577 -0.746 -10.024 1.00 82.19 84 TYR A N 1
ATOM 626 C CA . TYR A 1 84 ? 8.434 -0.468 -9.154 1.00 82.19 84 TYR A CA 1
ATOM 627 C C . TYR A 1 84 ? 7.712 0.828 -9.547 1.00 82.19 84 TYR A C 1
ATOM 629 O O . TYR A 1 84 ? 6.499 0.817 -9.739 1.00 82.19 84 TYR A O 1
ATOM 637 N N . HIS A 1 85 ? 8.432 1.928 -9.770 1.00 76.19 85 HIS A N 1
ATOM 638 C CA . HIS A 1 85 ? 7.823 3.202 -10.162 1.00 76.19 85 HIS A CA 1
ATOM 639 C C . HIS A 1 85 ? 7.142 3.139 -11.533 1.00 76.19 85 HIS A C 1
ATOM 641 O O . HIS A 1 85 ? 6.093 3.754 -11.742 1.00 76.19 85 HIS A O 1
ATOM 647 N N . LEU A 1 86 ? 7.701 2.376 -12.475 1.00 75.44 86 LEU A N 1
ATOM 648 C CA . LEU A 1 86 ? 7.067 2.163 -13.776 1.00 75.44 86 LEU A CA 1
ATOM 649 C C . LEU A 1 86 ? 5.764 1.372 -13.651 1.00 75.44 86 LEU A C 1
ATOM 651 O O . LEU A 1 86 ? 4.794 1.684 -14.340 1.00 75.44 86 LEU A O 1
ATOM 655 N N . LEU A 1 87 ? 5.718 0.398 -12.745 1.00 78.25 87 LEU A N 1
ATOM 656 C CA . LEU A 1 87 ? 4.494 -0.332 -12.428 1.00 78.25 87 LEU A CA 1
ATOM 657 C C . LEU A 1 87 ? 3.473 0.548 -11.713 1.00 78.25 87 LEU A C 1
ATOM 659 O O . LEU A 1 87 ? 2.315 0.562 -12.119 1.00 78.25 87 LEU A O 1
ATOM 663 N N . GLN A 1 88 ? 3.903 1.341 -10.729 1.00 80.06 88 GLN A N 1
ATOM 664 C CA . GLN A 1 88 ? 3.047 2.299 -10.030 1.00 80.06 88 GLN A CA 1
ATOM 665 C C . GLN A 1 88 ? 2.365 3.247 -11.024 1.00 80.06 88 GLN A C 1
ATOM 667 O O . GLN A 1 88 ? 1.172 3.508 -10.912 1.00 80.06 88 GLN A O 1
ATOM 672 N N . ARG A 1 89 ? 3.073 3.701 -12.067 1.00 75.88 89 ARG A N 1
ATOM 673 C CA . ARG A 1 89 ? 2.475 4.512 -13.138 1.00 75.88 89 ARG A CA 1
ATOM 674 C C . ARG A 1 89 ? 1.352 3.786 -13.883 1.00 75.88 89 ARG A C 1
ATOM 676 O O . ARG A 1 89 ? 0.339 4.403 -14.207 1.00 75.88 89 ARG A O 1
ATOM 683 N N . GLU A 1 90 ? 1.523 2.502 -14.184 1.00 77.50 90 GLU A N 1
ATOM 684 C CA . GLU A 1 90 ? 0.469 1.703 -14.820 1.00 77.50 90 GLU A CA 1
ATOM 685 C C . GLU A 1 90 ? -0.710 1.451 -13.876 1.00 77.50 90 GLU A C 1
ATOM 687 O O . GLU A 1 90 ? -1.858 1.521 -14.318 1.00 77.50 90 GLU A O 1
ATOM 692 N N . PHE A 1 91 ? -0.447 1.232 -12.586 1.00 81.94 91 PHE A N 1
ATOM 693 C CA . PHE A 1 91 ? -1.481 1.112 -11.558 1.00 81.94 91 PHE A CA 1
ATOM 694 C C . PHE A 1 91 ? -2.321 2.391 -11.482 1.00 81.94 91 PHE A C 1
ATOM 696 O O . PHE A 1 91 ? -3.546 2.324 -11.582 1.00 81.94 91 PHE A O 1
ATOM 703 N N . LEU A 1 92 ? -1.685 3.565 -11.451 1.00 79.38 92 LEU A N 1
ATOM 704 C CA . LEU A 1 92 ? -2.380 4.853 -11.345 1.00 79.38 92 LEU A CA 1
ATOM 705 C C . LEU A 1 92 ? -3.344 5.118 -12.504 1.00 79.38 92 LEU A C 1
ATOM 707 O O . LEU A 1 92 ? -4.409 5.706 -12.306 1.00 79.38 92 LEU A O 1
ATOM 711 N N . ARG A 1 93 ? -3.029 4.649 -13.720 1.00 77.19 93 ARG A N 1
ATOM 712 C CA . ARG A 1 93 ? -3.953 4.754 -14.868 1.00 77.19 93 ARG A CA 1
ATOM 713 C C . ARG A 1 93 ? -5.232 3.949 -14.690 1.00 77.19 93 ARG A C 1
ATOM 715 O O . ARG A 1 93 ? -6.245 4.281 -15.298 1.00 77.19 93 ARG A O 1
ATOM 722 N N . ARG A 1 94 ? -5.173 2.902 -13.875 1.00 80.94 94 ARG A N 1
ATOM 723 C CA . ARG A 1 94 ? -6.300 2.042 -13.510 1.00 80.94 94 ARG A CA 1
ATOM 724 C C . ARG A 1 94 ? -6.928 2.471 -12.182 1.00 80.94 94 ARG A C 1
ATOM 726 O O . ARG A 1 94 ? -7.757 1.754 -11.649 1.00 80.94 94 ARG A O 1
ATOM 733 N N . ASN A 1 95 ? -6.552 3.648 -11.670 1.00 83.81 95 ASN A N 1
ATOM 734 C CA . ASN A 1 95 ? -6.915 4.160 -10.348 1.00 83.81 95 ASN A CA 1
ATOM 735 C C . ASN A 1 95 ? -6.445 3.263 -9.193 1.00 83.81 95 ASN A C 1
ATOM 737 O O . ASN A 1 95 ? -7.035 3.274 -8.117 1.00 83.81 95 ASN A O 1
ATOM 741 N N . HIS A 1 96 ? -5.380 2.491 -9.406 1.00 87.56 96 HIS A N 1
ATOM 742 C CA . HIS A 1 96 ? -4.728 1.706 -8.369 1.00 87.56 96 HIS A CA 1
ATOM 743 C C . HIS A 1 96 ? -3.459 2.412 -7.894 1.00 87.56 96 HIS A C 1
ATOM 745 O O . HIS A 1 96 ? -2.780 3.085 -8.668 1.00 87.56 96 HIS A O 1
ATOM 751 N N . PHE A 1 97 ? -3.091 2.232 -6.634 1.00 86.19 97 PHE A N 1
ATOM 752 C CA . PHE A 1 97 ? -1.832 2.740 -6.105 1.00 86.19 97 PHE A CA 1
ATOM 753 C C . PHE A 1 97 ? -1.362 1.894 -4.930 1.00 86.19 97 PHE A C 1
ATOM 755 O O . PHE A 1 97 ? -2.163 1.343 -4.180 1.00 86.19 97 PHE A O 1
ATOM 762 N N . VAL A 1 98 ? -0.049 1.781 -4.786 1.00 87.88 98 VAL A N 1
ATOM 763 C CA . VAL A 1 98 ? 0.583 1.125 -3.641 1.00 87.88 98 VAL A CA 1
ATOM 764 C C . VAL A 1 98 ? 0.934 2.158 -2.572 1.00 87.88 98 VAL A C 1
ATOM 766 O O . VAL A 1 98 ? 1.425 3.239 -2.905 1.00 87.88 98 VAL A O 1
ATOM 769 N N . LEU A 1 99 ? 0.673 1.821 -1.308 1.00 88.88 99 LEU A N 1
ATOM 770 C CA . LEU A 1 99 ? 1.073 2.579 -0.126 1.00 88.88 99 LEU A CA 1
ATOM 771 C C . LEU A 1 99 ? 2.023 1.784 0.759 1.00 88.88 99 LEU A C 1
ATOM 773 O O . LEU A 1 99 ? 1.817 0.586 0.969 1.00 88.88 99 LEU A O 1
ATOM 777 N N . HIS A 1 100 ? 2.978 2.488 1.371 1.00 89.25 100 HIS A N 1
ATOM 778 C CA . HIS A 1 100 ? 3.775 1.940 2.459 1.00 89.25 100 HIS A CA 1
ATOM 779 C C . HIS A 1 100 ? 2.962 1.864 3.758 1.00 89.25 100 HIS A C 1
ATOM 781 O O . HIS A 1 100 ? 2.944 2.776 4.591 1.00 89.25 100 HIS A O 1
ATOM 787 N N . ALA A 1 101 ? 2.239 0.762 3.904 1.00 93.19 101 ALA A N 1
ATOM 788 C CA . ALA A 1 101 ? 1.270 0.528 4.962 1.00 93.19 101 ALA A CA 1
ATOM 789 C C . ALA A 1 101 ? 1.217 -0.965 5.313 1.00 93.19 101 ALA A C 1
ATOM 791 O O . ALA A 1 101 ? 1.851 -1.788 4.660 1.00 93.19 101 ALA A O 1
ATOM 792 N N . ALA A 1 102 ? 0.430 -1.303 6.327 1.00 93.06 102 ALA A N 1
ATOM 793 C CA . ALA A 1 102 ? -0.045 -2.665 6.554 1.00 93.06 102 ALA A CA 1
ATOM 794 C C . ALA A 1 102 ? -1.576 -2.658 6.561 1.00 93.06 102 ALA A C 1
ATOM 796 O O . ALA A 1 102 ? -2.177 -1.611 6.806 1.00 93.06 102 ALA A O 1
ATOM 797 N N . ALA A 1 103 ? -2.222 -3.788 6.289 1.00 93.56 103 ALA A N 1
ATOM 798 C CA . ALA A 1 103 ? -3.680 -3.862 6.322 1.00 93.56 103 ALA A CA 1
ATOM 799 C C . ALA A 1 103 ? -4.165 -5.169 6.949 1.00 93.56 103 ALA A C 1
ATOM 801 O O . ALA A 1 103 ? -3.709 -6.250 6.577 1.00 93.56 103 ALA A O 1
ATOM 802 N N . ILE A 1 104 ? -5.112 -5.041 7.877 1.00 93.12 104 ILE A N 1
ATOM 803 C CA . ILE A 1 104 ? -5.719 -6.139 8.638 1.00 93.12 104 ILE A CA 1
ATOM 804 C C . ILE A 1 104 ? -7.242 -6.089 8.544 1.00 93.12 104 ILE A C 1
ATOM 806 O O . ILE A 1 104 ? -7.807 -5.051 8.214 1.00 93.12 104 ILE A O 1
ATOM 810 N N . GLU A 1 105 ? -7.920 -7.184 8.869 1.00 90.75 105 GLU A N 1
ATOM 811 C CA . GLU A 1 105 ? -9.381 -7.267 8.862 1.00 90.75 105 GLU A CA 1
ATOM 812 C C . GLU A 1 105 ? -9.914 -8.233 9.917 1.00 90.75 105 GLU A C 1
ATOM 814 O O . GLU A 1 105 ? -9.480 -9.379 10.019 1.00 90.75 105 GLU A O 1
ATOM 819 N N . ARG A 1 106 ? -10.939 -7.772 10.636 1.00 89.88 106 ARG A N 1
ATOM 820 C CA . ARG A 1 106 ? -11.856 -8.592 11.434 1.00 89.88 106 ARG A CA 1
ATOM 821 C C . ARG A 1 106 ? -13.264 -8.033 11.228 1.00 89.88 106 ARG A C 1
ATOM 823 O O . ARG A 1 106 ? -13.764 -7.272 12.046 1.00 89.88 106 ARG A O 1
ATOM 830 N N . GLY A 1 107 ? -13.855 -8.342 10.073 1.00 87.56 107 GLY A N 1
ATOM 831 C CA . GLY A 1 107 ? -15.089 -7.717 9.583 1.00 87.56 107 GLY A CA 1
ATOM 832 C C . GLY A 1 107 ? -14.812 -6.785 8.405 1.00 87.56 107 GLY A C 1
ATOM 833 O O . GLY A 1 107 ? -14.864 -7.232 7.260 1.00 87.56 107 GLY A O 1
ATOM 834 N N . ASP A 1 108 ? -14.497 -5.520 8.690 1.00 88.44 108 ASP A N 1
ATOM 835 C CA . ASP A 1 108 ? -14.071 -4.539 7.684 1.00 88.44 108 ASP A CA 1
ATOM 836 C C . ASP A 1 108 ? -12.541 -4.365 7.686 1.00 88.44 108 ASP A C 1
ATOM 838 O O . ASP A 1 108 ? -11.910 -4.444 8.748 1.00 88.44 108 ASP A O 1
ATOM 842 N N . PRO A 1 109 ? -11.917 -4.113 6.520 1.00 91.50 109 PRO A N 1
ATOM 843 C CA . PRO A 1 109 ? -10.485 -3.875 6.447 1.00 91.50 109 PRO A CA 1
ATOM 844 C C . PRO A 1 109 ? -10.100 -2.535 7.083 1.00 91.50 109 PRO A C 1
ATOM 846 O O . PRO A 1 109 ? -10.773 -1.510 6.923 1.00 91.50 109 PRO A O 1
ATOM 849 N N . ILE A 1 110 ? -8.961 -2.556 7.770 1.00 94.81 110 ILE A N 1
ATOM 850 C CA . ILE A 1 110 ? -8.306 -1.415 8.399 1.00 94.81 110 ILE A CA 1
ATOM 851 C C . ILE A 1 110 ? -6.917 -1.248 7.797 1.00 94.81 110 ILE A C 1
ATOM 853 O O . ILE A 1 110 ? -6.134 -2.196 7.729 1.00 94.81 110 ILE A O 1
ATOM 857 N N . LEU A 1 111 ? -6.589 -0.015 7.419 1.00 96.56 111 LEU A N 1
ATOM 858 C CA . LEU A 1 111 ? -5.258 0.354 6.957 1.00 96.56 111 LEU A CA 1
ATOM 859 C C . LEU A 1 111 ? -4.437 0.949 8.107 1.00 96.56 111 LEU A C 1
ATOM 861 O O . LEU A 1 111 ? -4.836 1.941 8.716 1.00 96.56 111 LEU A O 1
ATOM 865 N N . LEU A 1 112 ? -3.267 0.378 8.370 1.00 96.12 112 LEU A N 1
ATOM 866 C CA . LEU A 1 112 ? -2.281 0.865 9.329 1.00 96.12 112 LEU A CA 1
ATOM 867 C C . LEU A 1 112 ? -1.240 1.716 8.594 1.00 96.12 112 LEU A C 1
ATOM 869 O O . LEU A 1 112 ? -0.464 1.211 7.780 1.00 96.12 112 LEU A O 1
ATOM 873 N N . VAL A 1 113 ? -1.197 3.010 8.897 1.00 95.06 113 VAL A N 1
ATOM 874 C CA . VAL A 1 113 ? -0.301 3.990 8.268 1.00 95.06 113 VAL A CA 1
ATOM 875 C C . VAL A 1 113 ? 0.571 4.632 9.338 1.00 95.06 113 VAL A C 1
ATOM 877 O O . VAL A 1 113 ? 0.135 4.865 10.456 1.00 95.06 113 VAL A O 1
ATOM 880 N N . GLY A 1 114 ? 1.823 4.937 9.023 1.00 91.38 114 GLY A N 1
ATOM 881 C CA . GLY A 1 114 ? 2.727 5.586 9.967 1.00 91.38 114 GLY A CA 1
ATOM 882 C C . GLY A 1 114 ? 4.168 5.571 9.473 1.00 91.38 114 GLY A C 1
ATOM 883 O O . GLY A 1 114 ? 4.482 4.838 8.525 1.00 91.38 114 GLY A O 1
ATOM 884 N N . PRO A 1 115 ? 5.058 6.361 10.094 1.00 87.06 115 PRO A N 1
ATOM 885 C CA . PRO A 1 115 ? 6.458 6.418 9.702 1.00 87.06 115 PRO A CA 1
ATOM 886 C C . PRO A 1 115 ? 7.151 5.055 9.844 1.00 87.06 115 PRO A C 1
ATOM 888 O O . PRO A 1 115 ? 6.645 4.114 10.463 1.00 87.06 115 PRO A O 1
ATOM 891 N N . SER A 1 116 ? 8.345 4.933 9.264 1.00 82.25 116 SER A N 1
ATOM 892 C CA . SER A 1 116 ? 9.190 3.763 9.515 1.00 82.25 116 SER A CA 1
ATOM 893 C C . SER A 1 116 ? 9.397 3.586 11.025 1.00 82.25 116 SER A C 1
ATOM 895 O O . SER A 1 116 ? 9.585 4.566 11.746 1.00 82.25 116 SER A O 1
ATOM 897 N N . LYS A 1 117 ? 9.359 2.332 11.492 1.00 81.31 117 LYS A N 1
ATOM 898 C CA . LYS A 1 117 ? 9.457 1.947 12.913 1.00 81.31 117 LYS A CA 1
ATOM 899 C C . LYS A 1 117 ? 8.275 2.362 13.804 1.00 81.31 117 LYS A C 1
ATOM 901 O O . LYS A 1 117 ? 8.385 2.236 15.016 1.00 81.31 117 LYS A O 1
ATOM 906 N N . SER A 1 118 ? 7.130 2.765 13.244 1.00 86.00 118 SER A N 1
ATOM 907 C CA . SER A 1 118 ? 5.900 2.988 14.029 1.00 86.00 118 SER A CA 1
ATOM 908 C C . SER A 1 118 ? 5.210 1.702 14.509 1.00 86.00 118 SER A C 1
ATOM 910 O O . SER A 1 118 ? 4.167 1.770 15.144 1.00 86.00 118 SER A O 1
ATOM 912 N N . GLY A 1 119 ? 5.756 0.524 14.185 1.00 86.81 119 GLY A N 1
ATOM 913 C CA . GLY A 1 119 ? 5.209 -0.764 14.615 1.00 86.81 119 GLY A CA 1
ATOM 914 C C . GLY A 1 119 ? 4.153 -1.378 13.692 1.00 86.81 119 GLY A C 1
ATOM 915 O O . GLY A 1 119 ? 3.569 -2.376 14.088 1.00 86.81 119 GLY A O 1
ATOM 916 N N . LYS A 1 120 ? 3.930 -0.847 12.474 1.00 91.25 120 LYS A N 1
ATOM 917 C CA . LYS A 1 120 ? 2.954 -1.388 11.493 1.00 91.25 120 LYS A CA 1
ATOM 918 C C . LYS A 1 120 ? 3.067 -2.906 11.313 1.00 91.25 120 LYS A C 1
ATOM 920 O O . LYS A 1 120 ? 2.099 -3.607 11.578 1.00 91.25 120 LYS A O 1
ATOM 925 N N . SER A 1 121 ? 4.251 -3.391 10.940 1.00 88.44 121 SER A N 1
ATOM 926 C CA . SER A 1 121 ? 4.518 -4.810 10.676 1.00 88.44 121 SER A CA 1
ATOM 927 C C . SER A 1 121 ? 4.331 -5.685 11.911 1.00 88.44 121 SER A C 1
ATOM 929 O O . SER A 1 121 ? 3.692 -6.731 11.843 1.00 88.44 121 SER A O 1
ATOM 931 N N . THR A 1 122 ? 4.832 -5.236 13.067 1.00 87.44 122 TH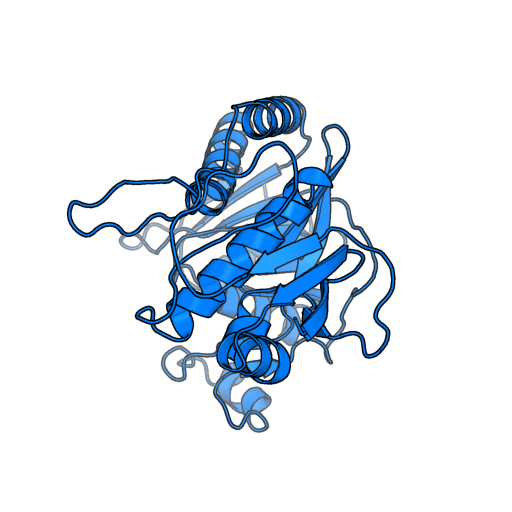R A N 1
ATOM 932 C CA . THR A 1 122 ? 4.682 -5.963 14.336 1.00 87.44 122 THR A CA 1
ATOM 933 C C . THR A 1 122 ? 3.221 -6.040 14.767 1.00 87.44 122 THR A C 1
ATOM 935 O O . THR A 1 122 ? 2.765 -7.096 15.191 1.00 87.44 122 THR A O 1
ATOM 938 N N . LEU A 1 123 ? 2.478 -4.939 14.637 1.00 90.38 123 LEU A N 1
ATOM 939 C CA . LEU A 1 123 ? 1.063 -4.881 14.988 1.00 90.38 123 LEU A CA 1
ATOM 940 C C . LEU A 1 123 ? 0.232 -5.739 14.035 1.00 90.38 123 LEU A C 1
ATOM 942 O O . LEU A 1 123 ? -0.569 -6.537 14.493 1.00 90.38 123 LEU A O 1
ATOM 946 N N . ASN A 1 124 ? 0.472 -5.640 12.726 1.00 91.56 124 ASN A N 1
ATOM 947 C CA . ASN A 1 124 ? -0.146 -6.500 11.717 1.00 91.56 124 ASN A CA 1
ATOM 948 C C . ASN A 1 124 ? 0.022 -7.985 12.076 1.00 91.56 124 ASN A C 1
ATOM 950 O O . ASN A 1 124 ? -0.959 -8.720 12.149 1.00 91.56 124 ASN A O 1
ATOM 954 N N . LEU A 1 125 ? 1.253 -8.401 12.385 1.00 88.06 125 LEU A N 1
ATOM 955 C CA . LEU A 1 125 ? 1.556 -9.781 12.749 1.00 88.06 125 LEU A CA 1
ATOM 956 C C . LEU A 1 125 ? 0.863 -10.222 14.047 1.00 88.06 125 LEU A C 1
ATOM 958 O O . LEU A 1 125 ? 0.265 -11.292 14.073 1.00 88.06 125 LEU A O 1
ATOM 962 N N . GLU A 1 126 ? 0.903 -9.407 15.103 1.00 88.56 126 GLU A N 1
ATOM 963 C CA . GLU A 1 126 ? 0.234 -9.723 16.374 1.00 88.56 126 GLU A CA 1
ATOM 964 C C . GLU A 1 126 ? -1.280 -9.865 16.194 1.00 88.56 126 GLU A C 1
ATOM 966 O O . GLU A 1 126 ? -1.880 -10.818 16.688 1.00 88.56 126 GLU A O 1
ATOM 971 N N . MET A 1 127 ? -1.901 -8.963 15.429 1.00 90.81 127 MET A N 1
ATOM 972 C CA . MET A 1 127 ? -3.340 -9.012 15.173 1.00 90.81 127 MET A CA 1
ATOM 973 C C . MET A 1 127 ? -3.748 -10.297 14.435 1.00 90.81 127 MET A C 1
ATOM 975 O O . MET A 1 127 ? -4.808 -10.863 14.714 1.00 90.81 127 MET A O 1
ATOM 979 N N . VAL A 1 128 ? -2.899 -10.787 13.527 1.00 88.50 128 VAL A N 1
ATOM 980 C CA . VAL A 1 128 ? -3.110 -12.064 12.827 1.00 88.50 128 VAL A CA 1
ATOM 981 C C . VAL A 1 128 ? -2.923 -13.257 13.761 1.00 88.50 128 VAL A C 1
ATOM 983 O O . VAL A 1 128 ? -3.791 -14.124 13.820 1.00 88.50 128 VAL A O 1
ATOM 986 N N . LEU A 1 129 ? -1.810 -13.306 14.498 1.00 85.44 129 LEU A N 1
ATOM 987 C CA . LEU A 1 129 ? -1.437 -14.472 15.303 1.00 85.44 129 LEU A CA 1
ATOM 988 C C . LEU A 1 129 ? -2.299 -14.634 16.562 1.00 85.44 129 LEU A C 1
ATOM 990 O O . LEU A 1 129 ? -2.661 -15.754 16.916 1.00 85.44 129 LEU A O 1
ATOM 994 N N . SER A 1 130 ? -2.637 -13.527 17.225 1.00 88.06 130 SER A N 1
ATOM 995 C CA . SER A 1 130 ? -3.248 -13.543 18.560 1.00 88.06 130 SER A CA 1
ATOM 996 C C . SER A 1 130 ? -4.705 -13.070 18.582 1.00 88.06 130 SER A C 1
ATOM 998 O O . SER A 1 130 ? -5.423 -13.379 19.533 1.00 88.06 130 SER A O 1
ATOM 1000 N N . HIS A 1 131 ? -5.170 -12.341 17.556 1.00 89.38 131 HIS A N 1
ATOM 1001 C CA . HIS A 1 131 ? -6.462 -11.631 17.593 1.00 89.38 131 HIS A CA 1
ATOM 1002 C C . HIS A 1 131 ? -7.431 -11.994 16.457 1.00 89.38 131 HIS A C 1
ATOM 1004 O O . HIS A 1 131 ? -8.397 -11.262 16.210 1.00 89.38 131 HIS A O 1
ATOM 1010 N N . ASN A 1 132 ? -7.218 -13.140 15.796 1.00 88.62 132 ASN A N 1
ATOM 1011 C CA . ASN A 1 132 ? -8.078 -13.675 14.730 1.00 88.62 132 ASN A CA 1
ATOM 1012 C C . ASN A 1 132 ? -8.355 -12.668 13.599 1.00 88.62 132 ASN A C 1
ATOM 1014 O O . ASN A 1 132 ? -9.466 -12.617 13.066 1.00 88.62 132 ASN A O 1
ATOM 1018 N N . CYS A 1 133 ? -7.371 -11.834 13.261 1.00 90.00 133 CYS A N 1
ATOM 1019 C CA . CYS A 1 133 ? -7.465 -10.957 12.101 1.00 90.00 133 CYS A CA 1
ATOM 1020 C C . CYS A 1 133 ? -6.896 -11.642 10.858 1.00 90.00 133 CYS A C 1
ATOM 1022 O O . CYS A 1 133 ? -5.940 -12.411 10.926 1.00 90.00 133 CYS A O 1
ATOM 1024 N N . PHE A 1 134 ? -7.444 -11.298 9.701 1.00 89.19 134 PHE A N 1
ATOM 1025 C CA . PHE A 1 134 ? -6.817 -11.564 8.415 1.00 89.19 134 PHE A CA 1
ATOM 1026 C C . PHE A 1 134 ? -5.878 -10.419 8.056 1.00 89.19 134 PHE A C 1
ATOM 1028 O O . PHE A 1 134 ? -6.132 -9.276 8.427 1.00 89.19 134 PHE A O 1
ATOM 1035 N N . SER A 1 135 ? -4.811 -10.706 7.314 1.00 88.88 135 SER A N 1
ATOM 1036 C CA . SER A 1 135 ? -3.931 -9.671 6.773 1.00 88.88 135 SER A CA 1
ATOM 1037 C C . SER A 1 135 ? -4.032 -9.623 5.257 1.00 88.88 135 SER A C 1
ATOM 1039 O O . SER A 1 135 ? -3.983 -10.650 4.577 1.00 88.88 135 SER A O 1
ATOM 1041 N N . TYR A 1 136 ? -4.160 -8.407 4.731 1.00 88.06 136 TYR A N 1
ATOM 1042 C CA . TYR A 1 136 ? -4.058 -8.133 3.298 1.00 88.06 136 TYR A CA 1
ATOM 1043 C C . TYR A 1 136 ? -2.603 -8.007 2.863 1.00 88.06 136 TYR A C 1
ATOM 1045 O O . TYR A 1 136 ? -2.300 -8.225 1.694 1.00 88.06 136 TYR A O 1
ATOM 1053 N N . GLY A 1 137 ? -1.711 -7.668 3.792 1.00 88.06 137 GLY A N 1
ATOM 1054 C CA . GLY A 1 137 ? -0.277 -7.639 3.569 1.00 88.06 137 GLY A CA 1
ATOM 1055 C C . GLY A 1 137 ? 0.460 -6.664 4.478 1.00 88.06 137 GLY A C 1
ATOM 1056 O O . GLY A 1 137 ? -0.123 -6.043 5.371 1.00 88.06 137 GLY A O 1
ATOM 1057 N N . ASP A 1 138 ? 1.758 -6.535 4.224 1.00 88.38 138 ASP A N 1
ATOM 1058 C CA . ASP A 1 138 ? 2.684 -5.656 4.938 1.00 88.38 138 ASP A CA 1
ATOM 1059 C C . ASP A 1 138 ? 3.614 -4.911 3.974 1.00 88.38 138 ASP A C 1
ATOM 1061 O O . ASP A 1 138 ? 3.892 -5.388 2.871 1.00 88.38 138 ASP A O 1
ATOM 1065 N N . ASP A 1 139 ? 4.090 -3.741 4.397 1.00 87.62 139 ASP A N 1
ATOM 1066 C CA . ASP A 1 139 ? 4.991 -2.811 3.699 1.00 87.62 139 ASP A CA 1
ATOM 1067 C C . ASP A 1 139 ? 4.543 -2.255 2.340 1.00 87.62 139 ASP A C 1
ATOM 1069 O O . ASP A 1 139 ? 4.917 -1.130 2.014 1.00 87.62 139 ASP A O 1
ATOM 1073 N N . ALA A 1 140 ? 3.755 -2.982 1.554 1.00 88.25 140 ALA A N 1
ATOM 1074 C CA . ALA A 1 140 ? 3.195 -2.528 0.290 1.00 88.25 140 ALA A CA 1
ATOM 1075 C C . ALA A 1 140 ? 1.741 -2.994 0.187 1.00 88.25 140 ALA A C 1
ATOM 1077 O O . ALA A 1 140 ? 1.467 -4.164 -0.088 1.00 88.25 140 ALA A O 1
ATOM 1078 N N . ILE A 1 141 ? 0.805 -2.069 0.405 1.00 90.56 141 ILE A N 1
ATOM 1079 C CA . ILE A 1 141 ? -0.636 -2.313 0.280 1.00 90.56 141 ILE A CA 1
ATOM 1080 C C . ILE A 1 141 ? -1.142 -1.673 -0.996 1.00 90.56 141 ILE A C 1
ATOM 1082 O O . ILE A 1 141 ? -0.985 -0.471 -1.203 1.00 90.56 141 ILE A O 1
ATOM 1086 N N . LYS A 1 142 ? -1.785 -2.473 -1.839 1.00 91.12 142 LYS A N 1
ATOM 1087 C CA . L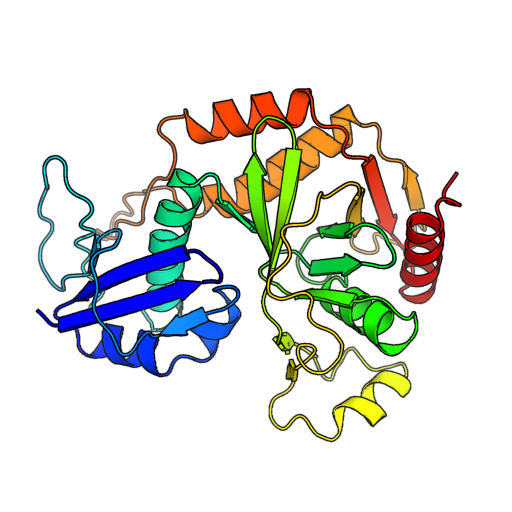YS A 1 142 ? -2.417 -2.014 -3.066 1.00 91.12 142 LYS A CA 1
ATOM 1088 C C . LYS A 1 142 ? -3.854 -1.593 -2.793 1.00 91.12 142 LYS A C 1
ATOM 1090 O O . LYS A 1 142 ? -4.668 -2.390 -2.322 1.00 91.12 142 LYS A O 1
ATOM 1095 N N . LEU A 1 143 ? -4.160 -0.351 -3.140 1.00 91.81 143 LEU A N 1
ATOM 1096 C CA . LEU A 1 143 ? -5.487 0.238 -3.047 1.00 91.81 143 LEU A CA 1
ATOM 1097 C C . LEU A 1 143 ? -6.044 0.554 -4.436 1.00 91.81 143 LEU A C 1
ATOM 1099 O O . LEU A 1 143 ? -5.292 0.882 -5.352 1.00 91.81 143 LEU A O 1
ATOM 1103 N N . GLU A 1 144 ? -7.363 0.494 -4.569 1.00 91.69 144 GLU A N 1
ATOM 1104 C CA . GLU A 1 144 ? -8.132 0.998 -5.708 1.00 91.69 144 GLU A CA 1
ATOM 1105 C C . GLU A 1 144 ? -8.977 2.190 -5.265 1.00 91.69 144 GLU A C 1
ATOM 1107 O O . GLU A 1 144 ? -9.620 2.156 -4.216 1.00 91.69 144 GLU A O 1
ATOM 1112 N N . LEU A 1 145 ? -9.013 3.222 -6.102 1.00 88.62 145 LEU A N 1
ATOM 1113 C CA . LEU A 1 145 ? -9.957 4.321 -6.009 1.00 88.62 145 LEU A CA 1
ATOM 1114 C C . LEU A 1 145 ? -11.071 4.140 -7.050 1.00 88.62 145 LEU A C 1
ATOM 1116 O O . LEU A 1 145 ? -10.828 4.221 -8.256 1.00 88.62 145 LEU A O 1
ATOM 1120 N N . SER A 1 146 ? -12.305 3.945 -6.585 1.00 89.69 146 SER A N 1
ATOM 1121 C CA . SER A 1 146 ? -13.487 3.785 -7.437 1.00 89.69 146 SER A CA 1
ATOM 1122 C C . SER A 1 146 ? -14.584 4.749 -7.005 1.00 89.69 146 SER A C 1
ATOM 1124 O O . SER A 1 146 ? -15.270 4.522 -6.011 1.00 89.69 146 SER A O 1
ATOM 1126 N N . GLY A 1 147 ? -14.777 5.826 -7.769 1.00 87.25 147 GLY A N 1
ATOM 1127 C CA . GLY A 1 147 ? -15.636 6.929 -7.337 1.00 87.25 147 GLY A CA 1
ATOM 1128 C C . GLY A 1 147 ? -15.009 7.629 -6.131 1.00 87.25 147 GLY A C 1
ATOM 1129 O O . GLY A 1 147 ? -13.861 8.046 -6.218 1.00 87.25 147 GLY A O 1
ATOM 1130 N N . ASN A 1 148 ? -15.740 7.704 -5.017 1.00 85.19 148 ASN A N 1
ATOM 1131 C CA . ASN A 1 148 ? -15.275 8.309 -3.758 1.00 85.19 148 ASN A CA 1
ATOM 1132 C C . ASN A 1 148 ? -14.860 7.261 -2.708 1.00 85.19 148 ASN A C 1
ATOM 1134 O O . ASN A 1 148 ? -14.654 7.580 -1.537 1.00 85.19 148 ASN A O 1
ATOM 1138 N N . GLU A 1 149 ? -14.767 5.998 -3.120 1.00 91.75 149 GLU A N 1
ATOM 1139 C CA . GLU A 1 149 ? -14.507 4.866 -2.241 1.00 91.75 149 GLU A CA 1
ATOM 1140 C C . GLU A 1 149 ? -13.115 4.284 -2.478 1.00 91.75 149 GLU A C 1
ATOM 1142 O O . GLU A 1 149 ? -12.641 4.178 -3.615 1.00 91.75 149 GLU A O 1
ATOM 1147 N N . PHE A 1 150 ? -12.486 3.866 -1.382 1.00 92.81 150 PHE A N 1
ATOM 1148 C CA . PHE A 1 150 ? -11.184 3.214 -1.380 1.00 92.81 150 PHE A CA 1
ATOM 1149 C C . PHE A 1 150 ? -11.362 1.729 -1.113 1.00 92.81 150 PHE A C 1
ATOM 1151 O O . PHE A 1 150 ? -12.045 1.349 -0.167 1.00 92.81 150 PHE A O 1
ATOM 1158 N N . TYR A 1 151 ? -10.719 0.890 -1.913 1.00 93.25 151 TYR A N 1
ATOM 1159 C CA . TYR A 1 151 ? -10.765 -0.555 -1.752 1.00 93.25 151 TYR A CA 1
ATOM 1160 C C . TYR A 1 151 ? -9.366 -1.102 -1.515 1.00 93.25 151 TYR A C 1
ATOM 1162 O O . TYR A 1 151 ? -8.429 -0.719 -2.212 1.00 93.25 151 TYR A O 1
ATOM 1170 N N . VAL A 1 152 ? -9.227 -2.015 -0.558 1.00 92.62 152 VAL A N 1
ATOM 1171 C CA . VAL A 1 152 ? -8.016 -2.816 -0.393 1.00 92.62 152 VAL A CA 1
ATOM 1172 C C . VAL A 1 152 ? -8.081 -3.970 -1.386 1.00 92.62 152 VAL A C 1
ATOM 1174 O O . VAL A 1 152 ? -9.073 -4.702 -1.429 1.00 92.62 152 VAL A O 1
ATOM 1177 N N . LEU A 1 153 ? -7.047 -4.089 -2.221 1.00 89.38 153 LEU A N 1
ATOM 1178 C CA . LEU A 1 153 ? -6.936 -5.153 -3.221 1.00 89.38 153 LEU A CA 1
ATOM 1179 C C . LEU A 1 153 ? -6.030 -6.298 -2.767 1.00 89.38 153 LEU A C 1
ATOM 1181 O O . LEU A 1 153 ? -6.216 -7.422 -3.215 1.00 89.38 153 LEU A O 1
ATOM 1185 N N . GLY A 1 154 ? -5.040 -6.006 -1.922 1.00 88.44 154 GLY A N 1
ATOM 1186 C CA . GLY A 1 154 ? -4.020 -6.963 -1.500 1.00 88.44 154 GLY A CA 1
ATOM 1187 C C . GLY A 1 154 ? -2.711 -6.277 -1.124 1.00 88.44 154 GLY A C 1
ATOM 1188 O O . GLY A 1 154 ? -2.622 -5.047 -1.076 1.00 88.44 154 GLY A O 1
ATOM 1189 N N . GLY A 1 155 ? -1.684 -7.074 -0.862 1.00 87.31 155 GLY A N 1
ATOM 1190 C CA . GLY A 1 155 ? -0.403 -6.614 -0.349 1.00 87.31 155 GLY A CA 1
ATOM 1191 C C . GLY A 1 155 ? 0.626 -7.738 -0.283 1.00 87.31 155 GLY A C 1
ATOM 1192 O O . GLY A 1 155 ? 0.345 -8.883 -0.646 1.00 87.31 155 GLY A O 1
ATOM 1193 N N . ASN A 1 156 ? 1.843 -7.431 0.167 1.00 82.94 156 ASN A N 1
ATOM 1194 C CA . ASN A 1 156 ? 2.856 -8.476 0.321 1.00 82.94 156 ASN A CA 1
ATOM 1195 C C . ASN A 1 156 ? 2.523 -9.418 1.471 1.00 82.94 156 ASN A C 1
ATOM 1197 O O . ASN A 1 156 ? 2.196 -8.983 2.571 1.00 82.94 156 ASN A O 1
ATOM 1201 N N . THR A 1 157 ? 2.727 -10.710 1.245 1.00 75.50 157 THR A N 1
ATOM 1202 C CA . THR A 1 157 ? 2.509 -11.751 2.257 1.00 75.50 157 THR A CA 1
ATOM 1203 C C . THR A 1 157 ? 3.733 -12.021 3.125 1.00 75.50 157 THR A C 1
ATOM 1205 O O . THR A 1 157 ? 3.667 -12.861 4.013 1.00 75.50 157 THR A O 1
ATOM 1208 N N . TYR A 1 158 ? 4.853 -11.338 2.883 1.00 75.12 158 TYR A N 1
ATOM 1209 C CA . TYR A 1 158 ? 6.080 -11.504 3.656 1.00 75.12 158 TYR A CA 1
ATOM 1210 C C . TYR A 1 158 ? 6.257 -10.330 4.610 1.00 75.12 158 TYR A C 1
ATOM 1212 O O . TYR A 1 158 ? 6.542 -9.218 4.172 1.00 75.12 158 TYR A O 1
ATOM 1220 N N . VAL A 1 159 ? 6.136 -10.599 5.908 1.00 74.50 159 VAL A N 1
ATOM 1221 C CA . VAL A 1 159 ? 6.383 -9.623 6.975 1.00 74.50 159 VAL A CA 1
ATOM 1222 C C . VAL A 1 159 ? 7.831 -9.742 7.423 1.00 74.50 159 VAL A C 1
ATOM 1224 O O . VAL A 1 159 ? 8.260 -10.817 7.843 1.00 74.50 159 VAL A O 1
ATOM 1227 N N . GLY A 1 160 ? 8.595 -8.653 7.348 1.00 66.19 160 GLY A N 1
ATOM 1228 C CA . GLY A 1 160 ? 9.957 -8.614 7.881 1.00 66.19 160 GLY A CA 1
ATOM 1229 C C . GLY A 1 160 ? 9.955 -8.566 9.410 1.00 66.19 160 GLY A C 1
ATOM 1230 O O . GLY A 1 160 ? 9.378 -7.659 10.007 1.00 66.19 160 GLY A O 1
ATOM 1231 N N . ILE A 1 161 ? 10.636 -9.509 10.065 1.00 63.16 161 ILE A N 1
ATOM 1232 C CA . ILE A 1 161 ? 10.806 -9.528 11.522 1.00 63.16 161 ILE A CA 1
ATOM 1233 C C . ILE A 1 161 ? 12.257 -9.205 11.858 1.00 63.16 161 ILE A C 1
ATOM 1235 O O . ILE A 1 161 ? 13.171 -9.994 11.623 1.00 63.16 161 ILE A O 1
ATOM 1239 N N . SER A 1 162 ? 12.473 -8.043 12.477 1.00 54.34 162 SER A N 1
ATOM 1240 C CA . SER A 1 162 ? 13.772 -7.739 13.072 1.00 54.34 162 SER A CA 1
ATOM 1241 C C . SER A 1 162 ? 13.960 -8.565 14.354 1.00 54.34 162 SER A C 1
ATOM 1243 O O . SER A 1 162 ? 13.130 -8.468 15.266 1.00 54.34 162 SER A O 1
ATOM 1245 N N . PRO A 1 163 ? 15.063 -9.324 14.496 1.00 46.50 163 PRO A N 1
ATOM 1246 C CA . PRO A 1 163 ? 15.325 -10.149 15.678 1.00 46.50 163 PRO A CA 1
ATOM 1247 C C . PRO A 1 163 ? 15.425 -9.339 16.985 1.00 46.50 163 PRO A C 1
ATOM 1249 O O . PRO A 1 163 ? 15.296 -9.907 18.067 1.00 46.50 163 PRO A O 1
ATOM 1252 N N . HIS A 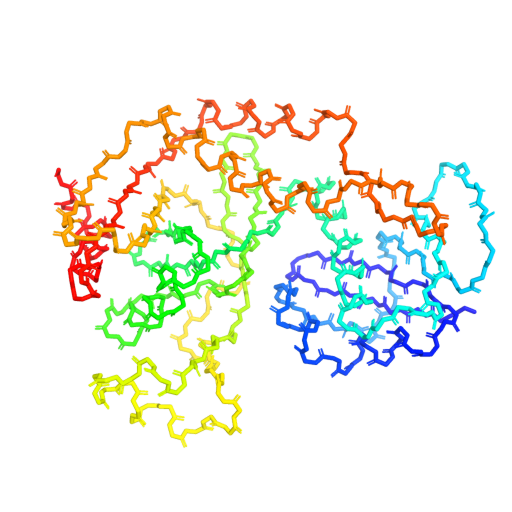1 164 ? 15.598 -8.015 16.905 1.00 41.88 164 HIS A N 1
ATOM 1253 C CA . HIS A 1 164 ? 15.699 -7.119 18.062 1.00 41.88 164 HIS A CA 1
ATOM 1254 C C . HIS A 1 164 ? 14.352 -6.665 18.653 1.00 41.88 164 HIS A C 1
ATOM 1256 O O . HIS A 1 164 ? 14.351 -6.040 19.710 1.00 41.88 164 HIS A O 1
ATOM 1262 N N . HIS A 1 165 ? 13.215 -6.963 18.012 1.00 42.94 165 HIS A N 1
ATOM 1263 C CA . HIS A 1 165 ? 11.891 -6.523 18.484 1.00 42.94 165 HIS A CA 1
ATOM 1264 C C . HIS A 1 165 ? 11.100 -7.590 19.257 1.00 42.94 165 HIS A C 1
ATOM 1266 O O . HIS A 1 165 ? 10.007 -7.313 19.737 1.00 42.94 165 HIS A O 1
ATOM 1272 N N . SER A 1 166 ? 11.672 -8.777 19.466 1.00 43.78 166 SER A N 1
ATOM 1273 C CA . SER A 1 166 ? 11.062 -9.857 20.253 1.00 43.78 166 SER A CA 1
ATOM 1274 C C . SER A 1 166 ? 11.597 -9.884 21.692 1.00 43.78 166 SER A C 1
ATOM 1276 O O . SER A 1 166 ? 12.261 -10.831 22.124 1.00 43.78 166 SER A O 1
ATOM 1278 N N . ASN A 1 167 ? 11.343 -8.811 22.445 1.00 40.06 167 ASN A N 1
ATOM 1279 C CA . ASN A 1 167 ? 11.505 -8.853 23.905 1.00 40.06 167 ASN A CA 1
ATOM 1280 C C . ASN A 1 167 ? 10.331 -9.563 24.592 1.00 40.06 167 ASN A C 1
ATOM 1282 O O . ASN A 1 167 ? 10.474 -9.989 25.734 1.00 40.06 167 ASN A O 1
ATOM 1286 N N . ASP A 1 168 ? 9.219 -9.752 23.881 1.00 43.22 168 ASP A N 1
ATOM 1287 C CA . ASP A 1 168 ? 8.136 -10.630 24.298 1.00 43.22 168 ASP A CA 1
ATOM 1288 C C . ASP A 1 168 ? 8.346 -12.003 23.645 1.00 43.22 168 ASP A C 1
ATOM 1290 O O . ASP A 1 168 ? 8.348 -12.138 22.419 1.00 43.22 168 ASP A O 1
ATOM 1294 N N . GLY A 1 169 ? 8.623 -13.027 24.453 1.00 42.28 169 GLY A N 1
ATOM 1295 C CA . GLY A 1 169 ? 9.075 -14.349 23.995 1.00 42.28 169 GLY A CA 1
ATOM 1296 C C . GLY A 1 169 ? 8.109 -15.093 23.063 1.00 42.28 169 GLY A C 1
ATOM 1297 O O . GLY A 1 169 ? 8.510 -16.091 22.471 1.00 42.28 169 GLY A O 1
ATOM 1298 N N . ARG A 1 170 ? 6.878 -14.597 22.886 1.00 46.31 170 ARG A N 1
ATOM 1299 C CA . ARG A 1 170 ? 5.822 -15.205 22.060 1.00 46.31 170 ARG A CA 1
ATOM 1300 C C . ARG A 1 170 ? 6.160 -15.206 20.568 1.00 46.31 170 ARG A C 1
ATOM 1302 O O . ARG A 1 170 ? 6.107 -16.251 19.931 1.00 46.31 170 ARG A O 1
ATOM 1309 N N . LEU A 1 171 ? 6.659 -14.088 20.035 1.00 46.28 171 LEU A N 1
ATOM 1310 C CA . LEU A 1 171 ? 7.040 -13.975 18.618 1.00 46.28 171 LEU A CA 1
ATOM 1311 C C . LEU A 1 171 ? 8.298 -14.787 18.254 1.00 46.28 171 LEU A C 1
ATOM 1313 O O . LEU A 1 171 ? 8.622 -14.911 17.081 1.00 46.28 171 LEU A O 1
ATOM 1317 N N . LYS A 1 172 ? 9.042 -15.347 19.220 1.00 44.12 172 LYS A N 1
ATOM 1318 C CA . LYS A 1 172 ? 10.214 -16.199 18.928 1.00 44.12 172 LYS A CA 1
ATOM 1319 C C . LYS A 1 172 ? 9.857 -17.660 18.671 1.00 44.12 172 LYS A C 1
ATOM 1321 O O . LYS A 1 172 ? 10.678 -18.367 18.087 1.00 44.12 172 LYS A O 1
ATOM 1326 N N . GLU A 1 173 ? 8.708 -18.144 19.143 1.00 42.44 173 GLU A N 1
ATOM 1327 C CA . GLU A 1 173 ? 8.376 -19.574 19.070 1.00 42.44 173 GLU A CA 1
ATOM 1328 C C . GLU A 1 173 ? 7.688 -19.953 17.753 1.00 42.44 173 GLU A C 1
ATOM 1330 O O . GLU A 1 173 ? 8.091 -20.949 17.150 1.00 42.44 173 GLU A O 1
ATOM 1335 N N . ASP A 1 174 ? 6.793 -19.109 17.230 1.00 44.09 174 ASP A N 1
ATOM 1336 C CA . ASP A 1 174 ? 6.103 -19.351 15.948 1.00 44.09 174 ASP A CA 1
ATOM 1337 C C . ASP A 1 174 ? 6.974 -19.054 14.712 1.00 44.09 174 ASP A C 1
ATOM 1339 O O . ASP A 1 174 ? 6.726 -19.544 13.611 1.00 44.09 174 ASP A O 1
ATOM 1343 N N . VAL A 1 175 ? 8.071 -18.313 14.893 1.00 47.12 175 VAL A N 1
ATOM 1344 C CA . VAL A 1 175 ? 8.998 -17.894 13.822 1.00 47.12 175 VAL A CA 1
ATOM 1345 C C . VAL A 1 175 ? 10.097 -18.940 13.554 1.00 47.12 175 VAL A C 1
ATOM 1347 O O . VAL A 1 175 ? 10.908 -18.777 12.638 1.00 47.12 175 VAL A O 1
ATOM 1350 N N . ARG A 1 176 ? 10.109 -20.062 14.297 1.00 36.03 176 ARG A N 1
ATOM 1351 C CA . ARG A 1 176 ? 11.145 -21.123 14.240 1.00 36.03 176 ARG A CA 1
ATOM 1352 C C . ARG A 1 176 ? 11.269 -21.849 12.890 1.00 36.03 176 ARG A C 1
ATOM 1354 O O . ARG A 1 176 ? 12.201 -22.629 12.720 1.00 36.03 176 ARG A O 1
ATOM 1361 N N . GLY A 1 177 ? 10.387 -21.574 11.928 1.00 40.38 177 GLY A N 1
ATOM 1362 C CA . GLY A 1 177 ? 10.490 -22.056 10.546 1.00 40.38 177 GLY A CA 1
ATOM 1363 C C . GLY A 1 177 ? 11.106 -21.070 9.542 1.00 40.38 177 GLY A C 1
ATOM 1364 O O . GLY A 1 177 ? 11.370 -21.468 8.409 1.00 40.38 177 GLY A O 1
ATOM 1365 N N . SER A 1 178 ? 11.337 -19.801 9.906 1.00 45.16 178 SER A N 1
ATOM 1366 C CA . SER A 1 178 ? 11.811 -18.786 8.953 1.00 45.16 178 SER A CA 1
ATOM 1367 C C . SER A 1 178 ? 13.339 -18.688 8.921 1.00 45.16 178 SER A C 1
ATOM 1369 O O . SER A 1 178 ? 13.995 -18.196 9.835 1.00 45.16 178 SER A O 1
ATOM 1371 N N . THR A 1 179 ? 13.945 -19.150 7.834 1.00 40.78 179 THR A N 1
ATOM 1372 C CA . THR A 1 179 ? 15.404 -19.126 7.638 1.00 40.78 179 THR A CA 1
ATOM 1373 C C . THR A 1 179 ? 15.962 -17.753 7.235 1.00 40.78 179 THR A C 1
ATOM 1375 O O . THR A 1 179 ? 17.154 -17.645 6.959 1.00 40.78 179 THR A O 1
ATOM 1378 N N . SER A 1 180 ? 15.142 -16.696 7.180 1.00 47.84 180 SER A N 1
ATOM 1379 C CA . SER A 1 180 ? 15.529 -15.412 6.567 1.00 47.84 180 SER A CA 1
ATOM 1380 C C . SER A 1 180 ? 15.049 -14.141 7.282 1.00 47.84 180 SER A C 1
ATOM 1382 O O . SER A 1 180 ? 15.260 -13.054 6.750 1.00 47.84 180 SER A O 1
ATOM 1384 N N . GLY A 1 181 ? 14.444 -14.224 8.473 1.00 60.00 181 GLY A N 1
ATOM 1385 C CA . GLY A 1 181 ? 13.917 -13.030 9.156 1.00 60.00 181 GLY A CA 1
ATOM 1386 C C . GLY A 1 181 ? 12.651 -12.452 8.508 1.00 60.00 181 GLY A C 1
ATOM 1387 O O . GLY A 1 181 ? 12.344 -11.281 8.708 1.00 60.00 181 GLY A O 1
ATOM 1388 N N . TYR A 1 182 ? 11.922 -13.264 7.738 1.00 62.62 182 TYR A N 1
ATOM 1389 C CA . TYR A 1 182 ? 10.613 -12.934 7.171 1.00 62.62 182 TYR A CA 1
ATOM 1390 C C . TYR A 1 182 ? 9.608 -14.038 7.501 1.00 62.62 182 TYR A C 1
ATOM 1392 O O . TYR A 1 182 ? 9.946 -15.217 7.410 1.00 62.62 182 TYR A O 1
ATOM 1400 N N . VAL A 1 183 ? 8.371 -13.669 7.829 1.00 71.69 183 VAL A N 1
ATOM 1401 C CA . VAL A 1 183 ? 7.260 -14.608 8.036 1.00 71.69 183 VAL A CA 1
ATOM 1402 C C . VAL A 1 183 ? 6.276 -14.498 6.885 1.00 71.69 183 VAL A C 1
ATOM 1404 O O . VAL A 1 183 ? 5.837 -13.401 6.545 1.00 71.69 183 VAL A O 1
ATOM 1407 N N . ASP A 1 184 ? 5.945 -15.642 6.286 1.00 73.88 184 ASP A N 1
ATOM 1408 C CA . ASP A 1 184 ? 4.898 -15.735 5.270 1.00 73.88 184 ASP A CA 1
ATOM 1409 C C . ASP A 1 184 ? 3.530 -15.846 5.952 1.00 73.88 184 ASP A C 1
ATOM 1411 O O . ASP A 1 184 ? 3.129 -16.914 6.418 1.00 73.88 184 ASP A O 1
ATOM 1415 N N . ILE A 1 185 ? 2.815 -14.727 6.020 1.00 73.31 185 ILE A N 1
ATOM 1416 C CA . ILE A 1 185 ? 1.452 -14.652 6.561 1.00 73.31 185 ILE A CA 1
ATOM 1417 C C . ILE A 1 185 ? 0.399 -15.113 5.542 1.00 73.31 185 ILE A C 1
ATOM 1419 O O . ILE A 1 185 ? -0.767 -15.281 5.894 1.00 73.31 185 ILE A O 1
ATOM 1423 N N . GLY A 1 186 ? 0.784 -15.375 4.285 1.00 64.44 186 GLY A N 1
ATOM 1424 C CA . GLY A 1 186 ? -0.133 -15.826 3.235 1.00 64.44 186 GLY A CA 1
ATOM 1425 C C . GLY A 1 186 ? -0.782 -17.182 3.534 1.00 64.44 186 GLY A C 1
ATOM 1426 O O . GLY A 1 186 ? -1.904 -17.439 3.101 1.00 64.44 186 GLY A O 1
ATOM 1427 N N . LEU A 1 187 ? -0.114 -18.022 4.331 1.00 55.56 187 LEU A N 1
ATOM 1428 C CA . LEU A 1 187 ? -0.625 -19.322 4.777 1.00 55.56 187 LEU A CA 1
ATOM 1429 C C . LEU A 1 187 ? -1.645 -19.219 5.925 1.00 55.56 187 LEU A C 1
ATOM 1431 O O . LEU A 1 187 ? -2.318 -20.203 6.221 1.00 55.56 187 LEU A O 1
ATOM 1435 N N . MET A 1 188 ? -1.773 -18.050 6.561 1.00 56.91 188 MET A N 1
ATOM 1436 C CA . MET A 1 188 ? -2.560 -17.853 7.786 1.00 56.91 188 MET A CA 1
ATOM 1437 C C . MET A 1 188 ? -3.928 -17.186 7.552 1.00 56.91 188 MET A C 1
ATOM 1439 O O . MET A 1 188 ? -4.621 -16.867 8.511 1.00 56.91 188 MET A O 1
ATOM 1443 N N . GLY A 1 189 ? -4.357 -17.038 6.290 1.00 52.56 189 GLY A N 1
ATOM 1444 C CA . GLY A 1 189 ? -5.718 -16.604 5.938 1.00 52.56 189 GLY A CA 1
ATOM 1445 C C . GLY A 1 189 ? -5.770 -15.441 4.949 1.00 52.56 189 GLY A C 1
ATOM 1446 O O . GLY A 1 189 ? -6.276 -14.366 5.253 1.00 52.56 189 GLY A O 1
ATOM 1447 N N . LYS A 1 190 ? -5.246 -15.633 3.738 1.00 56.38 190 LYS A N 1
ATOM 1448 C CA . LYS A 1 190 ? -5.253 -14.576 2.726 1.00 56.38 190 LYS A CA 1
ATOM 1449 C C . LYS A 1 190 ? -6.624 -14.439 2.051 1.00 56.38 190 LYS A C 1
ATOM 1451 O O . LYS A 1 190 ? -7.085 -15.365 1.385 1.00 56.38 190 LYS A O 1
ATOM 1456 N N . HIS A 1 191 ? -7.216 -13.247 2.112 1.00 58.56 191 HIS A N 1
ATOM 1457 C CA . HIS A 1 191 ? -8.217 -12.804 1.137 1.00 58.56 191 HIS A CA 1
ATOM 1458 C C . HIS A 1 191 ? -7.485 -12.262 -0.104 1.00 58.56 191 HIS A C 1
ATOM 1460 O O . HIS A 1 191 ? -7.399 -11.058 -0.306 1.00 58.56 191 HIS A O 1
ATOM 1466 N N . SER A 1 192 ? -6.889 -13.139 -0.922 1.00 54.00 192 SER A N 1
ATOM 1467 C CA . SER A 1 192 ? -6.034 -12.708 -2.048 1.00 54.00 192 SER A CA 1
ATOM 1468 C C . SER A 1 192 ? -6.781 -12.078 -3.213 1.00 54.00 192 SER A C 1
ATOM 1470 O O . SER A 1 192 ? -6.154 -11.433 -4.043 1.00 54.00 192 SER A O 1
ATOM 1472 N N . ASP A 1 193 ? -8.097 -12.272 -3.294 1.00 58.69 193 ASP A N 1
ATOM 1473 C CA . ASP A 1 193 ? -8.847 -11.994 -4.523 1.00 58.69 193 ASP A CA 1
ATOM 1474 C C . ASP A 1 193 ? -10.120 -11.177 -4.288 1.00 58.69 193 ASP A C 1
ATOM 1476 O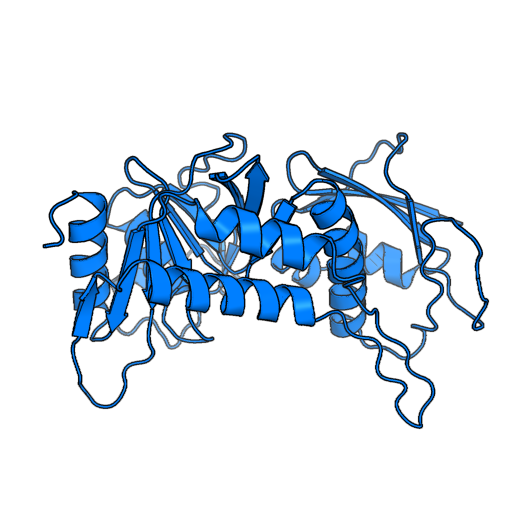 O . ASP A 1 193 ? -10.937 -11.011 -5.195 1.00 58.69 193 ASP A O 1
ATOM 1480 N N . GLN A 1 194 ? -10.325 -10.671 -3.069 1.00 72.75 194 GLN A N 1
ATOM 1481 C CA . GLN A 1 194 ? -11.521 -9.906 -2.741 1.00 72.75 194 GLN A CA 1
ATOM 1482 C C . GLN A 1 194 ? -11.187 -8.430 -2.580 1.00 72.75 194 GLN A C 1
ATOM 1484 O O . GLN A 1 194 ? -10.581 -7.999 -1.607 1.00 72.75 194 GLN A O 1
ATOM 1489 N N . ARG A 1 195 ? -11.659 -7.653 -3.553 1.00 88.06 195 ARG A N 1
ATOM 1490 C CA . ARG A 1 195 ? -11.783 -6.200 -3.482 1.00 88.06 195 ARG A CA 1
ATOM 1491 C C . ARG A 1 195 ? -12.694 -5.831 -2.309 1.00 88.06 195 ARG A C 1
ATOM 1493 O O . ARG A 1 195 ? -13.887 -6.139 -2.350 1.00 88.06 195 ARG A O 1
ATOM 1500 N N . ARG A 1 196 ? -12.151 -5.188 -1.271 1.00 91.88 196 ARG A N 1
ATOM 1501 C CA . ARG A 1 196 ? -12.877 -4.927 -0.011 1.00 91.88 196 ARG A CA 1
ATOM 1502 C C . ARG A 1 196 ? -12.830 -3.456 0.370 1.00 91.88 196 ARG A C 1
ATOM 1504 O O . ARG A 1 196 ? -11.795 -2.813 0.246 1.00 91.88 196 ARG A O 1
ATOM 1511 N N . LEU A 1 197 ? -13.978 -2.916 0.769 1.00 93.69 197 LEU A N 1
ATOM 1512 C CA . LEU A 1 197 ? -14.160 -1.487 1.014 1.00 93.69 197 LEU A CA 1
ATOM 1513 C C . LEU A 1 197 ? -13.442 -1.067 2.300 1.00 93.69 197 LEU A C 1
ATOM 1515 O O . LEU A 1 197 ? -13.748 -1.573 3.374 1.00 93.69 197 LEU A O 1
ATOM 1519 N N . LEU A 1 198 ? -12.506 -0.130 2.183 1.00 94.56 198 LEU A N 1
ATOM 1520 C CA . LEU A 1 198 ? -11.777 0.443 3.307 1.00 94.56 198 LEU A CA 1
ATOM 1521 C C . LEU A 1 198 ? -12.686 1.405 4.073 1.00 94.56 198 LEU A C 1
ATOM 1523 O O . LEU A 1 198 ? -13.199 2.367 3.501 1.00 94.56 198 LEU A O 1
ATOM 1527 N N . ARG A 1 199 ? -12.860 1.154 5.373 1.00 92.62 199 ARG A N 1
ATOM 1528 C CA . ARG A 1 199 ? -13.639 2.024 6.269 1.00 92.62 199 ARG A CA 1
ATOM 1529 C C . ARG A 1 199 ? -12.764 2.805 7.236 1.00 92.62 199 ARG A C 1
ATOM 1531 O O . ARG A 1 199 ? -13.037 3.975 7.477 1.00 92.62 199 ARG A O 1
ATOM 1538 N N . ASN A 1 200 ? -11.690 2.190 7.727 1.00 95.25 200 ASN A N 1
ATOM 1539 C CA . ASN A 1 200 ? -10.888 2.748 8.811 1.00 95.25 200 ASN A CA 1
ATOM 1540 C C . ASN A 1 200 ? -9.419 2.898 8.415 1.00 95.25 200 ASN A C 1
ATOM 1542 O O . ASN A 1 200 ? -8.803 1.972 7.883 1.00 95.25 200 ASN A O 1
ATOM 1546 N N . VAL A 1 201 ? -8.835 4.048 8.747 1.00 96.56 201 VAL A N 1
ATOM 1547 C CA . VAL A 1 201 ? -7.395 4.304 8.647 1.00 96.56 201 VAL A CA 1
ATOM 1548 C C . VAL A 1 201 ? -6.858 4.648 10.031 1.00 96.56 201 VAL A C 1
ATOM 1550 O O . VAL A 1 201 ? -7.316 5.590 10.678 1.00 96.56 201 VAL A O 1
ATOM 1553 N N . ILE A 1 202 ? -5.857 3.900 10.481 1.00 96.69 202 ILE A N 1
ATOM 1554 C CA . ILE A 1 202 ? -5.196 4.107 11.766 1.00 96.69 202 ILE A CA 1
ATOM 1555 C C . ILE A 1 202 ? -3.795 4.660 11.520 1.00 96.69 202 ILE A C 1
ATOM 1557 O O . ILE A 1 202 ? -2.944 4.000 10.926 1.00 96.69 202 ILE A O 1
ATOM 1561 N N . PHE A 1 203 ? -3.544 5.866 12.024 1.00 94.94 203 PHE A N 1
ATOM 1562 C CA . PHE A 1 203 ? -2.223 6.473 12.070 1.00 94.94 203 PHE A CA 1
ATOM 1563 C C . PHE A 1 203 ? -1.478 6.022 13.329 1.00 94.94 203 PHE A C 1
ATOM 1565 O O . PHE A 1 203 ? -1.815 6.438 14.439 1.00 94.94 203 PHE A O 1
ATOM 1572 N N . LEU A 1 204 ? -0.455 5.189 13.156 1.00 92.56 204 LEU A N 1
ATOM 1573 C CA . LEU A 1 204 ? 0.466 4.798 14.218 1.00 92.56 204 LEU A CA 1
ATOM 1574 C C . LEU A 1 204 ? 1.543 5.871 14.357 1.00 92.56 204 LEU A C 1
ATOM 1576 O O . LEU A 1 204 ? 2.370 6.051 13.458 1.00 92.56 204 LEU A O 1
ATOM 1580 N N . GLU A 1 205 ? 1.533 6.581 15.478 1.00 86.62 205 GLU A N 1
ATOM 1581 C CA . GLU A 1 205 ? 2.545 7.587 15.781 1.00 86.62 205 GLU A CA 1
ATOM 1582 C C . GLU A 1 205 ? 3.731 6.949 16.512 1.00 86.62 205 GLU A C 1
ATOM 1584 O O . GLU A 1 205 ? 3.539 6.046 17.331 1.00 86.62 205 GLU A O 1
ATOM 1589 N N . PRO A 1 206 ? 4.964 7.425 16.280 1.00 73.38 206 PRO A N 1
ATOM 1590 C CA . PRO A 1 206 ? 6.087 7.052 17.126 1.00 73.38 206 PRO A CA 1
ATOM 1591 C C . PRO A 1 206 ? 5.825 7.508 18.568 1.00 73.38 206 PRO A C 1
ATOM 1593 O O . PRO A 1 206 ? 5.241 8.571 18.790 1.00 73.38 206 PRO A O 1
ATOM 1596 N N . ASP A 1 207 ? 6.280 6.721 19.545 1.00 66.75 207 ASP A N 1
ATOM 1597 C CA . ASP A 1 207 ? 6.194 7.083 20.961 1.00 66.75 207 ASP A CA 1
ATOM 1598 C C . ASP A 1 207 ? 7.030 8.344 21.227 1.00 66.75 207 ASP A C 1
ATOM 1600 O O . ASP A 1 207 ? 8.255 8.316 21.376 1.00 66.75 207 ASP A O 1
ATOM 1604 N N . LEU A 1 208 ? 6.352 9.489 21.223 1.00 56.62 208 LEU A N 1
ATOM 1605 C CA . LEU A 1 208 ? 6.925 10.760 21.618 1.00 56.62 208 LEU A CA 1
ATOM 1606 C C . LEU A 1 208 ? 6.734 10.896 23.131 1.00 56.62 208 LEU A C 1
ATOM 1608 O O . LEU A 1 208 ? 5.700 11.369 23.612 1.00 56.62 208 LEU A O 1
ATOM 1612 N N . LEU A 1 209 ? 7.778 10.500 23.863 1.00 49.78 209 LEU A N 1
ATOM 1613 C CA . LEU A 1 209 ? 8.025 10.874 25.258 1.00 49.78 209 LEU A CA 1
ATOM 1614 C C . LEU A 1 209 ? 6.889 10.494 26.231 1.00 49.78 209 LEU A C 1
ATOM 1616 O O . LEU A 1 209 ? 6.520 11.298 27.088 1.00 49.78 209 LEU A O 1
ATOM 1620 N N . GLY A 1 210 ? 6.335 9.281 26.117 1.00 52.91 210 GLY A N 1
ATOM 1621 C CA . GLY A 1 210 ? 5.396 8.741 27.109 1.00 52.91 210 GLY A CA 1
ATOM 1622 C C . GLY A 1 210 ? 4.002 9.369 27.063 1.00 52.91 210 GLY A C 1
ATOM 1623 O O . GLY A 1 210 ? 3.245 9.290 28.033 1.00 52.91 210 GLY A O 1
ATOM 1624 N N . SER A 1 211 ? 3.650 10.016 25.949 1.00 54.50 211 SER A N 1
ATOM 1625 C CA . SER A 1 211 ? 2.289 10.493 25.728 1.00 54.50 211 SER A CA 1
ATOM 1626 C C . SER A 1 211 ? 1.429 9.386 25.111 1.00 54.50 211 SER A C 1
ATOM 1628 O O . SER A 1 211 ? 1.385 9.190 23.898 1.00 54.50 211 SER A O 1
ATOM 1630 N N . ASN A 1 212 ? 0.712 8.668 25.974 1.00 62.00 212 ASN A N 1
ATOM 1631 C CA . ASN A 1 212 ? -0.316 7.711 25.567 1.00 62.00 212 ASN A CA 1
ATOM 1632 C C . ASN A 1 212 ? -1.533 8.491 25.066 1.00 62.00 212 ASN A C 1
ATOM 1634 O O . ASN A 1 212 ? -2.259 9.098 25.860 1.00 62.00 212 ASN A O 1
ATOM 1638 N N . LYS A 1 213 ? -1.730 8.536 23.749 1.00 76.81 213 LYS A N 1
ATOM 1639 C CA . LYS A 1 213 ? -2.828 9.280 23.130 1.00 76.81 213 LYS A CA 1
ATOM 1640 C C . LYS A 1 213 ? -3.416 8.458 22.000 1.00 76.81 213 LYS A C 1
ATOM 1642 O O . LYS A 1 213 ? -2.920 8.473 20.879 1.00 76.81 213 LYS A O 1
ATOM 1647 N N . SER A 1 214 ? -4.540 7.834 22.304 1.00 80.88 214 SER A N 1
ATOM 1648 C CA . SER A 1 214 ? -5.387 7.196 21.308 1.00 80.88 214 SER A CA 1
ATOM 1649 C C . SER A 1 214 ? -6.645 8.026 21.174 1.00 80.88 214 SER A C 1
ATOM 1651 O O . SER A 1 214 ? -7.272 8.384 22.172 1.00 80.88 2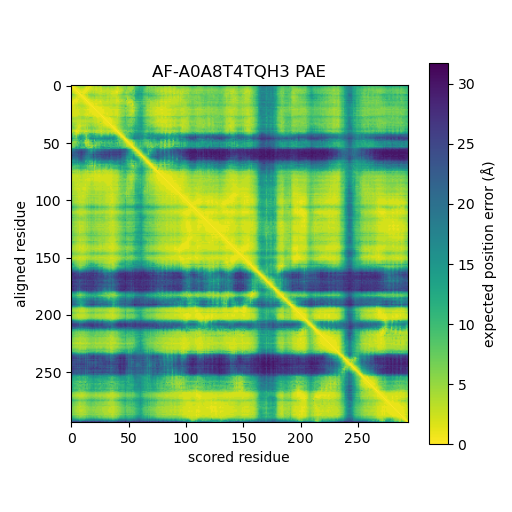14 SER A O 1
ATOM 1653 N N . LYS A 1 215 ? -6.961 8.433 19.949 1.00 87.81 215 LYS A N 1
ATOM 1654 C CA . LYS A 1 215 ? -8.090 9.325 19.700 1.00 87.81 215 LYS A CA 1
ATOM 1655 C C . LYS A 1 215 ? -8.657 9.150 18.307 1.00 87.81 215 LYS A C 1
ATOM 1657 O O . LYS A 1 215 ? -7.929 8.889 17.346 1.00 87.81 215 LYS A O 1
ATOM 1662 N N . HIS A 1 216 ? -9.950 9.427 18.206 1.00 89.06 216 HIS A N 1
ATOM 1663 C CA . HIS A 1 216 ? -10.573 9.716 16.931 1.00 89.06 216 HIS A CA 1
ATOM 1664 C C . HIS A 1 216 ? -9.955 11.002 16.355 1.00 89.06 216 HIS A C 1
ATOM 1666 O O . HIS A 1 216 ? -9.825 12.026 17.036 1.00 89.06 216 HIS A O 1
ATOM 1672 N N . VAL A 1 217 ? -9.532 10.955 15.096 1.00 85.56 217 VAL A N 1
ATOM 1673 C CA . VAL A 1 217 ? -8.984 12.107 14.378 1.00 85.56 217 VAL A CA 1
ATOM 1674 C C . VAL A 1 217 ? -10.139 12.797 13.658 1.00 85.56 217 VAL A C 1
ATOM 1676 O O . VAL A 1 217 ? -10.890 12.130 12.948 1.00 85.56 217 VAL A O 1
ATOM 1679 N N . PRO A 1 218 ? -10.320 14.123 13.805 1.00 86.75 218 PRO A N 1
ATOM 1680 C CA . PRO A 1 218 ? -11.335 14.841 13.042 1.00 86.75 218 PRO A CA 1
ATOM 1681 C C . PRO A 1 218 ? -11.211 14.527 11.550 1.00 86.75 218 PRO A C 1
ATOM 1683 O O . PRO A 1 218 ? -10.113 14.612 10.997 1.00 86.75 218 PRO A O 1
ATOM 1686 N N . ARG A 1 219 ? -12.329 14.165 10.909 1.00 84.44 219 ARG A N 1
ATOM 1687 C CA . ARG A 1 219 ? -12.355 13.593 9.553 1.00 84.44 219 ARG A CA 1
ATOM 1688 C C . ARG A 1 219 ? -11.543 14.412 8.541 1.00 84.44 219 ARG A C 1
ATOM 1690 O O . ARG A 1 219 ? -10.749 13.847 7.801 1.00 84.44 219 ARG A O 1
ATOM 1697 N N . GLU A 1 220 ? -11.659 15.738 8.567 1.00 82.38 220 GLU A N 1
ATOM 1698 C CA . GLU A 1 220 ? -10.905 16.625 7.666 1.00 82.38 220 GLU A CA 1
ATOM 1699 C C . GLU A 1 220 ? -9.386 16.577 7.895 1.00 82.38 220 GLU A C 1
ATOM 1701 O O . GLU A 1 220 ? -8.615 16.544 6.940 1.00 82.38 220 GLU A O 1
ATOM 1706 N N . ILE A 1 221 ? -8.938 16.487 9.152 1.00 82.56 221 ILE A N 1
ATOM 1707 C CA . ILE A 1 221 ? -7.512 16.329 9.479 1.00 82.56 221 ILE A CA 1
ATOM 1708 C C . ILE A 1 221 ? -7.023 14.951 9.020 1.00 82.56 221 ILE A C 1
ATOM 1710 O O . ILE A 1 221 ? -5.945 14.839 8.440 1.00 82.56 221 ILE A O 1
ATOM 1714 N N . GLY A 1 222 ? -7.818 13.905 9.252 1.00 83.88 222 GLY A N 1
ATOM 1715 C CA . GLY A 1 222 ? -7.500 12.544 8.827 1.00 83.88 222 GLY A CA 1
ATOM 1716 C C . GLY A 1 222 ? -7.341 12.424 7.310 1.00 83.88 222 GLY A C 1
ATOM 1717 O O . GLY A 1 222 ? -6.336 11.889 6.843 1.00 83.88 222 GLY A O 1
ATOM 1718 N N . LYS A 1 223 ? -8.260 13.026 6.544 1.00 82.88 223 LYS A N 1
ATOM 1719 C CA . LYS A 1 223 ? -8.186 13.108 5.076 1.00 82.88 223 LYS A CA 1
ATOM 1720 C C . LYS A 1 223 ? -6.912 13.798 4.597 1.00 82.88 223 LYS A C 1
ATOM 1722 O O . LYS A 1 223 ? -6.262 13.276 3.697 1.00 82.88 223 LYS A O 1
ATOM 1727 N N . ILE A 1 224 ? -6.534 14.931 5.200 1.00 79.75 224 ILE A N 1
ATOM 1728 C CA . ILE A 1 224 ? -5.296 15.648 4.847 1.00 79.75 224 ILE A CA 1
ATOM 1729 C C . ILE A 1 224 ? -4.079 14.750 5.079 1.00 79.75 224 ILE A C 1
ATOM 1731 O O . ILE A 1 224 ? -3.258 14.586 4.184 1.00 79.75 224 ILE A O 1
ATOM 1735 N N . ARG A 1 225 ? -3.991 14.107 6.244 1.00 85.25 225 ARG A N 1
ATOM 1736 C CA . ARG A 1 225 ? -2.866 13.224 6.578 1.00 85.25 225 ARG A CA 1
ATOM 1737 C C . ARG A 1 225 ? -2.786 11.996 5.679 1.00 85.25 225 ARG A C 1
ATOM 1739 O O . ARG A 1 225 ? -1.699 11.584 5.285 1.00 85.25 225 ARG A O 1
ATOM 1746 N N . PHE A 1 226 ? -3.929 11.401 5.353 1.00 86.81 226 PHE A N 1
ATOM 1747 C CA . PHE A 1 226 ? -3.974 10.269 4.437 1.00 86.81 226 PHE A CA 1
ATOM 1748 C C . PHE A 1 226 ? -3.589 10.700 3.019 1.00 86.81 226 PHE A C 1
ATOM 1750 O O . PHE A 1 226 ? -2.764 10.042 2.394 1.00 86.81 226 PHE A O 1
ATOM 1757 N N . TYR A 1 227 ? -4.081 11.850 2.549 1.00 83.06 227 TYR A N 1
ATOM 1758 C CA . TYR A 1 227 ? -3.638 12.453 1.293 1.00 83.06 227 TYR A CA 1
ATOM 1759 C C . TYR A 1 227 ? -2.127 12.691 1.271 1.00 83.06 227 TYR A C 1
ATOM 1761 O O . TYR A 1 227 ? -1.487 12.391 0.270 1.00 83.06 227 TYR A O 1
ATOM 1769 N N . GLU A 1 228 ? -1.544 13.203 2.356 1.00 77.69 228 GLU A N 1
ATOM 1770 C CA . GLU A 1 228 ? -0.099 13.410 2.478 1.00 77.69 228 GLU A CA 1
ATOM 1771 C C . GLU A 1 228 ? 0.674 12.092 2.409 1.00 77.69 228 GLU A C 1
ATOM 1773 O O . GLU A 1 228 ? 1.662 12.023 1.683 1.00 77.69 228 GLU A O 1
ATOM 1778 N N . ALA A 1 229 ? 0.207 11.044 3.094 1.00 81.06 229 ALA A N 1
ATOM 1779 C CA . ALA A 1 229 ? 0.809 9.714 3.028 1.00 81.06 229 ALA A CA 1
ATOM 1780 C C . ALA A 1 229 ? 0.760 9.146 1.601 1.00 81.06 229 ALA A C 1
ATOM 1782 O O . ALA A 1 229 ? 1.780 8.701 1.079 1.00 81.06 229 ALA A O 1
ATOM 1783 N N . VAL A 1 230 ? -0.394 9.246 0.930 1.00 79.62 230 VAL A N 1
ATOM 1784 C CA . VAL A 1 230 ? -0.528 8.855 -0.479 1.00 79.62 230 VAL A CA 1
ATOM 1785 C C . VAL A 1 230 ? 0.406 9.689 -1.349 1.00 79.62 230 VAL A C 1
ATOM 1787 O O . VAL A 1 230 ? 1.172 9.151 -2.138 1.00 79.62 230 VAL A O 1
ATOM 1790 N N . CYS A 1 231 ? 0.413 11.006 -1.169 1.00 72.62 231 CYS A N 1
ATOM 1791 C CA . CYS A 1 231 ? 1.281 11.899 -1.915 1.00 72.62 231 CYS A CA 1
ATOM 1792 C C . CYS A 1 231 ? 2.753 11.620 -1.675 1.00 72.62 231 CYS A C 1
ATOM 1794 O O . CYS A 1 231 ? 3.510 11.794 -2.608 1.00 72.62 231 CYS A O 1
ATOM 1796 N N . MET A 1 232 ? 3.202 11.227 -0.487 1.00 69.94 232 MET A N 1
ATOM 1797 C CA . MET A 1 232 ? 4.607 10.876 -0.272 1.00 69.94 232 MET A CA 1
ATOM 1798 C C . MET A 1 232 ? 5.014 9.684 -1.135 1.00 69.94 232 MET A C 1
ATOM 1800 O O . MET A 1 232 ? 6.035 9.746 -1.818 1.00 69.94 232 MET A O 1
ATOM 1804 N N . GLU A 1 233 ? 4.168 8.657 -1.179 1.00 71.06 233 GLU A N 1
ATOM 1805 C CA . GLU A 1 233 ? 4.397 7.473 -2.005 1.00 71.06 233 GLU A CA 1
ATOM 1806 C C . GLU A 1 233 ? 4.312 7.797 -3.501 1.00 71.06 233 GLU A C 1
ATOM 1808 O O . GLU A 1 233 ? 5.100 7.288 -4.291 1.00 71.06 233 GLU A O 1
ATOM 1813 N N . LEU A 1 234 ? 3.433 8.718 -3.906 1.00 65.44 234 LEU A N 1
ATOM 1814 C CA . LEU A 1 234 ? 3.313 9.161 -5.301 1.00 65.44 234 LEU A CA 1
ATOM 1815 C C . LEU A 1 234 ? 4.358 10.219 -5.710 1.00 65.44 234 LEU A C 1
ATOM 1817 O O . LEU A 1 234 ? 4.762 10.277 -6.867 1.00 65.44 234 LEU A O 1
ATOM 1821 N N . ARG A 1 235 ? 4.850 11.041 -4.778 1.00 52.59 235 ARG A N 1
ATOM 1822 C CA . ARG A 1 235 ? 5.899 12.062 -4.986 1.00 52.59 235 ARG A CA 1
ATOM 1823 C C . ARG A 1 235 ? 7.279 11.456 -5.162 1.00 52.59 235 ARG A C 1
ATOM 1825 O O . ARG A 1 235 ? 8.174 12.160 -5.620 1.00 52.59 235 ARG A O 1
ATOM 1832 N N . THR A 1 236 ? 7.457 10.168 -4.866 1.00 47.94 236 THR A N 1
ATOM 1833 C CA . THR A 1 236 ? 8.681 9.428 -5.232 1.00 47.94 236 THR A CA 1
ATOM 1834 C C . THR A 1 236 ? 8.891 9.335 -6.742 1.00 47.94 236 THR A C 1
ATOM 1836 O O . THR A 1 236 ? 9.872 8.765 -7.211 1.00 47.94 236 THR A O 1
ATOM 1839 N N . VAL A 1 237 ? 8.022 9.974 -7.519 1.00 43.50 237 VAL A N 1
ATOM 1840 C CA . VAL A 1 237 ? 8.232 10.190 -8.928 1.00 43.50 237 VAL A CA 1
ATOM 1841 C C . VAL A 1 237 ? 8.132 11.705 -9.214 1.00 43.50 237 VAL A C 1
ATOM 1843 O O . VAL A 1 237 ? 7.075 12.270 -9.489 1.00 43.50 237 VAL A O 1
ATOM 1846 N N . GLY A 1 238 ? 9.288 12.374 -9.106 1.00 35.38 238 GLY A N 1
ATOM 1847 C CA . GLY A 1 238 ? 9.648 13.686 -9.678 1.00 35.38 238 GLY A CA 1
ATOM 1848 C C . GLY A 1 238 ? 10.987 13.631 -10.459 1.00 35.38 238 GLY A C 1
ATOM 1849 O O . GLY A 1 238 ? 11.976 13.168 -9.894 1.00 35.38 238 GLY A O 1
ATOM 1850 N N . TYR A 1 239 ? 11.067 14.157 -11.700 1.00 42.19 239 TYR A N 1
ATOM 1851 C CA . TYR A 1 239 ? 12.341 14.377 -12.434 1.00 42.19 239 TYR A CA 1
ATOM 1852 C C . TYR A 1 239 ? 13.090 15.583 -11.873 1.00 42.19 239 TYR A C 1
ATOM 1854 O O . TYR A 1 239 ? 12.676 16.719 -12.072 1.00 42.19 239 TYR A O 1
ATOM 1862 N N . CYS A 1 240 ? 14.237 15.342 -11.230 1.00 32.66 240 CYS A N 1
ATOM 1863 C CA . CYS A 1 240 ? 15.246 16.364 -10.968 1.00 32.66 240 CYS A CA 1
ATOM 1864 C C . CYS A 1 240 ? 16.457 16.111 -11.872 1.00 32.66 240 CYS A C 1
ATOM 1866 O O . CYS A 1 240 ? 17.069 15.045 -11.808 1.00 32.66 240 CYS A O 1
ATOM 1868 N N . ILE A 1 241 ? 16.805 17.089 -12.713 1.00 35.78 241 ILE A N 1
ATOM 1869 C CA . ILE A 1 241 ? 18.069 17.085 -13.453 1.00 35.78 241 ILE A CA 1
ATOM 1870 C C . ILE A 1 241 ? 19.163 17.420 -12.440 1.00 35.78 241 ILE A C 1
ATOM 1872 O O . ILE A 1 241 ? 19.393 18.585 -12.119 1.00 35.78 241 ILE A O 1
ATOM 1876 N N . MET A 1 242 ? 19.837 16.402 -11.911 1.00 36.84 242 MET A N 1
ATOM 1877 C CA . MET A 1 242 ? 21.088 16.630 -11.192 1.00 36.84 242 MET A CA 1
ATOM 1878 C C . MET A 1 242 ? 22.187 16.954 -12.210 1.00 36.84 242 MET A C 1
ATOM 1880 O O . MET A 1 242 ? 22.166 16.456 -13.337 1.00 36.84 242 MET A O 1
ATOM 1884 N N . SER A 1 243 ? 23.184 17.743 -11.811 1.00 35.34 243 SER A N 1
ATOM 1885 C CA . SER A 1 243 ? 24.334 18.172 -12.632 1.00 35.34 243 SER A CA 1
ATOM 1886 C C . SER A 1 243 ? 25.183 17.032 -13.236 1.00 35.34 243 SER A C 1
ATOM 1888 O O . SER A 1 243 ? 26.163 17.296 -13.923 1.00 35.34 243 SER A O 1
ATOM 1890 N N . GLN A 1 244 ? 24.798 15.772 -13.008 1.00 37.62 244 GLN A N 1
ATOM 1891 C CA . GLN A 1 244 ? 25.452 14.537 -13.446 1.00 37.62 244 GLN A CA 1
ATOM 1892 C C . GLN A 1 244 ? 24.650 13.747 -14.505 1.00 37.62 244 GLN A C 1
ATOM 1894 O O . GLN A 1 244 ? 25.034 12.635 -14.848 1.00 37.62 244 GLN A O 1
ATOM 1899 N N . GLY A 1 245 ? 23.538 14.282 -15.029 1.00 36.59 245 GLY A N 1
ATOM 1900 C CA . GLY A 1 245 ? 22.812 13.668 -16.154 1.00 36.59 245 GLY A CA 1
ATOM 1901 C C . GLY A 1 245 ? 21.888 12.492 -15.801 1.00 36.59 245 GLY A C 1
ATOM 1902 O O . GLY A 1 245 ? 21.402 11.813 -16.703 1.00 36.59 245 GLY A O 1
ATOM 1903 N N . LEU A 1 246 ? 21.603 12.259 -14.516 1.00 34.34 246 LEU A N 1
ATOM 1904 C CA . LEU A 1 246 ? 20.595 11.288 -14.079 1.00 34.34 246 LEU A CA 1
ATOM 1905 C C . LEU A 1 246 ? 19.182 11.896 -14.199 1.00 34.34 246 LEU A C 1
ATOM 1907 O O . LEU A 1 246 ? 18.957 13.020 -13.754 1.00 34.34 246 LEU A O 1
ATOM 1911 N N . SER A 1 247 ? 18.236 11.152 -14.779 1.00 35.84 247 SER A N 1
ATOM 1912 C CA . SER A 1 247 ? 16.832 11.548 -14.974 1.00 35.84 247 SER A CA 1
ATOM 1913 C C . SER A 1 247 ? 15.917 10.470 -14.373 1.00 35.84 247 SER A C 1
ATOM 1915 O O . SER A 1 247 ? 15.977 9.321 -14.805 1.00 35.84 247 SER A O 1
ATOM 1917 N N . LEU A 1 248 ? 15.098 10.799 -13.365 1.00 40.94 248 LEU A N 1
ATOM 1918 C CA . LEU A 1 248 ? 14.154 9.872 -12.700 1.00 40.94 248 LEU A CA 1
ATOM 1919 C C . LEU A 1 248 ? 12.717 10.411 -12.748 1.00 40.94 248 LEU A C 1
ATOM 1921 O O . LEU A 1 248 ? 12.571 11.590 -12.554 1.00 40.94 248 LEU A O 1
ATOM 1925 N N . PRO A 1 249 ? 11.651 9.636 -12.989 1.00 40.41 249 PRO A N 1
ATOM 1926 C CA . PRO A 1 249 ? 10.367 10.165 -13.469 1.00 40.41 249 PRO A CA 1
ATOM 1927 C C . PRO A 1 249 ? 9.612 11.211 -12.643 1.00 40.41 249 PRO A C 1
ATOM 1929 O O . PRO A 1 249 ? 9.740 11.182 -11.444 1.00 40.41 249 PRO A O 1
ATOM 1932 N N . SER A 1 250 ? 8.821 12.095 -13.288 1.00 41.12 250 SER A N 1
ATOM 1933 C CA . SER A 1 250 ? 7.821 13.052 -12.749 1.00 41.12 250 SER A CA 1
ATOM 1934 C C . SER A 1 250 ? 6.416 12.492 -12.946 1.00 41.12 250 SER A C 1
ATOM 1936 O O . SER A 1 250 ? 6.072 12.145 -14.078 1.00 41.12 250 SER A O 1
ATOM 1938 N N . LEU A 1 251 ? 5.634 12.353 -11.868 1.00 50.91 251 LEU A N 1
ATOM 1939 C CA . LEU A 1 251 ? 4.381 11.585 -11.864 1.00 50.91 251 LEU A CA 1
ATOM 1940 C C . LEU A 1 251 ? 3.091 12.366 -12.064 1.00 50.91 251 LEU A C 1
ATOM 1942 O O . LEU A 1 251 ? 2.054 11.714 -12.146 1.00 50.91 251 LEU A O 1
ATOM 1946 N N . ASP A 1 252 ? 3.088 13.693 -12.134 1.00 48.12 252 ASP A N 1
ATOM 1947 C CA . ASP A 1 252 ? 1.814 14.410 -12.058 1.00 48.12 252 ASP A CA 1
ATOM 1948 C C . ASP A 1 252 ? 1.690 15.484 -13.136 1.00 48.12 252 ASP A C 1
ATOM 1950 O O . ASP A 1 252 ? 2.449 16.450 -13.166 1.00 48.12 252 ASP A O 1
ATOM 1954 N N . ASP A 1 253 ? 0.703 15.317 -14.018 1.00 46.94 253 ASP A N 1
ATOM 1955 C CA . ASP A 1 253 ? 0.136 16.424 -14.794 1.00 46.94 253 ASP A CA 1
ATOM 1956 C C . ASP A 1 253 ? -0.928 17.197 -13.982 1.00 46.94 253 ASP A C 1
ATOM 1958 O O . ASP A 1 253 ? -1.556 18.122 -14.492 1.00 46.94 253 ASP A O 1
ATOM 1962 N N . GLY A 1 254 ? -1.133 16.822 -12.712 1.00 55.38 254 GLY A N 1
ATOM 1963 C CA . GLY A 1 254 ? -2.116 17.374 -11.784 1.00 55.38 254 GLY A CA 1
ATOM 1964 C C . GLY A 1 254 ? -3.449 16.624 -11.798 1.00 55.38 254 GLY A C 1
ATOM 1965 O O . GLY A 1 254 ? -4.252 16.782 -10.874 1.00 55.38 254 GLY A O 1
ATOM 1966 N N . THR A 1 255 ? -3.717 15.786 -12.805 1.00 61.50 255 THR A N 1
ATOM 1967 C CA . THR A 1 255 ? -5.036 15.162 -13.006 1.00 61.50 255 THR A CA 1
ATOM 1968 C C . THR A 1 255 ? -5.318 14.065 -11.983 1.00 61.50 255 THR A C 1
ATOM 1970 O O . THR A 1 255 ? -6.452 13.924 -11.518 1.00 61.50 255 THR A O 1
ATOM 1973 N N . TYR A 1 256 ? -4.313 13.257 -11.624 1.00 64.38 256 TYR A N 1
ATOM 1974 C CA . TYR A 1 256 ? -4.498 12.193 -10.632 1.00 64.38 256 TYR A CA 1
ATOM 1975 C C . TYR A 1 256 ? -4.632 12.772 -9.226 1.00 64.38 256 TYR A C 1
ATOM 1977 O O . TYR A 1 256 ? -5.599 12.454 -8.537 1.00 64.38 256 TYR A O 1
ATOM 1985 N N . SER A 1 257 ? -3.732 13.679 -8.836 1.00 63.09 257 SER A N 1
ATOM 1986 C CA . SER A 1 257 ? -3.814 14.359 -7.541 1.00 63.09 257 SER A CA 1
ATOM 1987 C C . SER A 1 257 ? -5.147 15.087 -7.370 1.00 63.09 257 SER A C 1
ATOM 1989 O O . SER A 1 257 ? -5.777 14.960 -6.326 1.00 63.09 257 SER A O 1
ATOM 1991 N N . THR A 1 258 ? -5.655 15.752 -8.415 1.00 64.50 258 THR A N 1
ATOM 1992 C CA . THR A 1 258 ? -6.978 16.401 -8.377 1.00 64.50 258 THR A CA 1
ATOM 1993 C C . THR A 1 258 ? -8.112 15.399 -8.143 1.00 64.50 258 THR A C 1
ATOM 1995 O O . THR A 1 258 ? -8.983 15.646 -7.310 1.00 64.50 258 THR A O 1
ATOM 1998 N N . ARG A 1 259 ? -8.102 14.246 -8.830 1.00 67.19 259 ARG A N 1
ATOM 1999 C CA . ARG A 1 259 ? -9.108 13.186 -8.623 1.00 67.19 259 ARG A CA 1
ATOM 2000 C C . ARG A 1 259 ? -9.018 12.564 -7.230 1.00 67.19 259 ARG A C 1
ATOM 2002 O O . ARG A 1 259 ? -10.054 12.354 -6.605 1.00 67.19 259 ARG A O 1
ATOM 2009 N N . LEU A 1 260 ? -7.810 12.312 -6.731 1.00 69.56 260 LEU A N 1
ATOM 2010 C CA . LEU A 1 260 ? -7.581 11.792 -5.385 1.00 69.56 260 LEU A CA 1
ATOM 2011 C C . LEU A 1 260 ? -8.092 12.768 -4.313 1.00 69.56 260 LEU A C 1
ATOM 2013 O O . LEU A 1 260 ? -8.819 12.353 -3.416 1.00 69.56 260 LEU A O 1
ATOM 2017 N N . VAL A 1 261 ? -7.775 14.064 -4.433 1.00 66.62 261 VAL A N 1
ATOM 2018 C CA . VAL A 1 261 ? -8.281 15.114 -3.528 1.00 66.62 261 VAL A CA 1
ATOM 2019 C C . VAL A 1 261 ? -9.807 15.177 -3.562 1.00 66.62 261 VAL A C 1
ATOM 2021 O O . VAL A 1 261 ? -10.438 15.207 -2.505 1.00 66.62 261 VAL A O 1
ATOM 2024 N N . ALA A 1 262 ? -10.407 15.173 -4.757 1.00 69.25 262 ALA A N 1
ATOM 2025 C CA . ALA A 1 262 ? -11.860 15.195 -4.909 1.00 69.25 262 ALA A CA 1
ATOM 2026 C C . ALA A 1 262 ? -12.517 13.977 -4.241 1.00 69.25 262 ALA A C 1
ATOM 2028 O O . ALA A 1 262 ? -13.478 14.129 -3.496 1.00 69.25 262 ALA A O 1
ATOM 2029 N N . SER A 1 263 ? -11.942 12.792 -4.434 1.00 73.94 263 SER A N 1
ATOM 2030 C CA . SER A 1 263 ? -12.480 11.550 -3.875 1.00 73.94 263 SER A CA 1
ATOM 2031 C C . SER A 1 263 ? -12.342 11.481 -2.355 1.00 73.94 263 SER A C 1
ATOM 2033 O O . SER A 1 263 ? -13.251 11.035 -1.664 1.00 73.94 263 SER A O 1
ATOM 2035 N N . LEU A 1 264 ? -11.224 11.970 -1.806 1.00 74.38 264 LEU A N 1
ATOM 2036 C CA . LEU A 1 264 ? -11.026 12.035 -0.358 1.00 74.38 264 LEU A CA 1
ATOM 2037 C C . LEU A 1 264 ? -12.012 12.980 0.317 1.00 74.38 264 LEU A C 1
ATOM 2039 O O . LEU A 1 264 ? -12.476 12.672 1.416 1.00 74.38 264 LEU A O 1
ATOM 2043 N N . LYS A 1 265 ? -12.352 14.099 -0.332 1.00 73.50 265 LYS A N 1
ATOM 2044 C CA . LYS A 1 265 ? -13.299 15.086 0.199 1.00 73.50 265 LYS A CA 1
ATOM 2045 C C . LYS A 1 265 ? -14.641 14.451 0.561 1.00 73.50 265 LYS A C 1
ATOM 2047 O O . LYS A 1 265 ? -15.164 14.745 1.635 1.00 73.50 265 LYS A O 1
ATOM 2052 N N . ASP A 1 266 ? -15.120 13.536 -0.271 1.00 80.38 266 ASP A N 1
ATOM 2053 C CA . ASP A 1 266 ? -16.428 12.896 -0.129 1.00 80.38 266 ASP A CA 1
ATOM 2054 C C . ASP A 1 266 ? -16.341 11.462 0.429 1.00 80.38 266 ASP A C 1
ATOM 2056 O O . ASP A 1 266 ? -17.340 10.750 0.456 1.00 80.38 266 ASP A O 1
ATOM 2060 N N . SER A 1 267 ? -15.157 11.024 0.871 1.00 83.88 267 SER A N 1
ATOM 2061 C CA . SER A 1 267 ? -14.975 9.684 1.435 1.00 83.88 267 SER A CA 1
ATOM 2062 C C . SER A 1 267 ? -15.580 9.549 2.838 1.00 83.88 267 SER A C 1
ATOM 2064 O O . SER A 1 267 ? -15.474 10.452 3.678 1.00 83.88 267 SER A O 1
ATOM 2066 N N . ASP A 1 268 ? -16.141 8.368 3.107 1.00 88.44 268 ASP A N 1
ATOM 2067 C CA . ASP A 1 268 ? -16.677 7.962 4.415 1.00 88.44 268 ASP A CA 1
ATOM 2068 C C . ASP A 1 268 ? -15.626 7.320 5.330 1.00 88.44 268 ASP A C 1
ATOM 2070 O O . ASP A 1 268 ? -15.972 6.650 6.300 1.00 88.44 268 ASP A O 1
ATOM 2074 N N . LEU A 1 269 ? -14.340 7.522 5.035 1.00 92.00 269 LEU A N 1
ATOM 2075 C CA . LEU A 1 269 ? -13.260 7.005 5.865 1.00 92.00 269 LEU A CA 1
ATOM 2076 C C . LEU A 1 269 ? -13.323 7.600 7.277 1.00 92.00 269 LEU A C 1
ATOM 2078 O O . LEU A 1 269 ? -13.486 8.814 7.471 1.00 92.00 269 LEU A O 1
ATOM 2082 N N . GLU A 1 270 ? -13.142 6.729 8.260 1.00 94.62 270 GLU A N 1
ATOM 2083 C CA . GLU A 1 270 ? -12.884 7.092 9.644 1.00 94.62 270 GLU A CA 1
ATOM 2084 C C . GLU A 1 270 ? -11.389 7.013 9.933 1.00 94.62 270 GLU A C 1
ATOM 2086 O O . GLU A 1 270 ? -10.654 6.179 9.392 1.00 94.62 270 GLU A O 1
ATOM 2091 N N . PHE A 1 271 ? -10.924 7.938 10.767 1.00 94.69 271 PHE A N 1
ATOM 2092 C CA . PHE A 1 271 ? -9.507 8.139 11.010 1.00 94.69 271 PHE A CA 1
ATOM 2093 C C . PHE A 1 271 ? -9.223 8.090 12.499 1.00 94.69 271 PHE A C 1
ATOM 2095 O O . PHE A 1 271 ? -9.813 8.828 13.288 1.00 94.69 271 PHE A O 1
ATOM 2102 N N . PHE A 1 272 ? -8.241 7.281 12.867 1.00 95.50 272 PHE A N 1
ATOM 2103 C CA . PHE A 1 272 ? -7.790 7.122 14.241 1.00 95.50 272 PHE A CA 1
ATOM 2104 C C . PHE A 1 272 ? -6.302 7.418 14.316 1.00 95.50 272 PHE A C 1
ATOM 2106 O O . PHE A 1 272 ? -5.569 7.271 13.340 1.00 95.50 272 PHE A O 1
ATOM 2113 N N . SER A 1 273 ? -5.843 7.862 15.475 1.00 93.38 273 SER A N 1
ATOM 2114 C CA . SER A 1 273 ? -4.422 8.023 15.759 1.00 93.38 273 SER A CA 1
ATOM 2115 C C . SER A 1 273 ? -4.136 7.328 17.074 1.00 93.38 273 SER A C 1
ATOM 2117 O O . SER A 1 273 ? -4.858 7.554 18.047 1.00 93.38 273 SER A O 1
ATOM 2119 N N . ILE A 1 274 ? -3.131 6.458 17.064 1.00 92.19 274 ILE A N 1
ATOM 2120 C CA . ILE A 1 274 ? -2.736 5.630 18.199 1.00 92.19 274 ILE A CA 1
ATOM 2121 C C . ILE A 1 274 ? -1.253 5.877 18.473 1.00 92.19 274 ILE A C 1
ATOM 2123 O O . ILE A 1 274 ? -0.419 5.799 17.566 1.00 92.19 274 ILE A O 1
ATOM 2127 N N . SER A 1 275 ? -0.938 6.154 19.735 1.00 89.06 275 SER A N 1
ATOM 2128 C CA . SER A 1 275 ? 0.420 6.249 20.266 1.00 89.06 275 SER A CA 1
ATOM 2129 C C . SER A 1 275 ? 0.479 5.634 21.663 1.00 89.06 275 SER A C 1
ATOM 2131 O O . SER A 1 275 ? -0.465 5.772 22.445 1.00 89.06 275 SER A O 1
ATOM 2133 N N . GLY A 1 276 ? 1.596 4.994 22.002 1.00 85.38 276 GLY A N 1
ATOM 2134 C CA . GLY A 1 276 ? 1.819 4.425 23.331 1.00 85.38 276 GLY A CA 1
ATOM 2135 C C . GLY A 1 276 ? 2.594 3.114 23.282 1.00 85.38 276 GLY A C 1
ATOM 2136 O O . GLY A 1 276 ? 3.285 2.821 22.303 1.00 85.38 276 GLY A O 1
ATOM 2137 N N . SER A 1 277 ? 2.477 2.317 24.347 1.00 85.62 277 SER A N 1
ATOM 2138 C CA . SER A 1 277 ? 3.081 0.984 24.395 1.00 85.62 277 SER A CA 1
ATOM 2139 C C . SER A 1 277 ? 2.446 0.045 23.368 1.00 85.62 277 SER A C 1
ATOM 2141 O O . SER A 1 277 ? 1.274 0.179 23.024 1.00 85.62 277 SER A O 1
ATOM 2143 N N . PHE A 1 278 ? 3.193 -0.971 22.931 1.00 85.44 278 PHE A N 1
ATOM 2144 C CA . PHE A 1 278 ? 2.688 -1.961 21.977 1.00 85.44 278 PHE A CA 1
ATOM 2145 C C . PHE A 1 278 ? 1.394 -2.645 22.452 1.00 85.44 278 PHE A C 1
ATOM 2147 O O . PHE A 1 278 ? 0.442 -2.746 21.687 1.00 85.44 278 PHE A O 1
ATOM 2154 N N . SER A 1 279 ? 1.322 -3.028 23.733 1.00 86.56 279 SER A N 1
ATOM 2155 C CA . SER A 1 279 ? 0.114 -3.612 24.332 1.00 86.56 279 SER A CA 1
ATOM 2156 C C . SER A 1 279 ? -1.097 -2.683 24.227 1.00 86.56 279 SER A C 1
ATOM 2158 O O . SER A 1 279 ? -2.188 -3.119 23.889 1.00 86.56 279 SER A O 1
ATOM 2160 N N . GLN A 1 280 ? -0.894 -1.384 24.461 1.00 87.44 280 GLN A N 1
ATOM 2161 C CA . GLN A 1 280 ? -1.957 -0.399 24.335 1.00 87.44 280 GLN A CA 1
ATOM 2162 C C . GLN A 1 280 ? -2.400 -0.249 22.875 1.00 87.44 280 GLN A C 1
ATOM 2164 O O . GLN A 1 280 ? -3.596 -0.164 22.612 1.00 87.44 280 GLN A O 1
ATOM 2169 N N . MET A 1 281 ? -1.455 -0.243 21.929 1.00 90.81 281 MET A N 1
ATOM 2170 C CA . MET A 1 281 ? -1.779 -0.169 20.503 1.00 90.81 281 MET A CA 1
ATOM 2171 C C . MET A 1 281 ? -2.660 -1.343 20.068 1.00 90.81 281 MET A C 1
ATOM 2173 O O . MET A 1 281 ? -3.633 -1.130 19.352 1.00 90.81 281 MET A O 1
ATOM 2177 N N . VAL A 1 282 ? -2.347 -2.556 20.532 1.00 91.88 282 VAL A N 1
ATOM 2178 C CA . VAL A 1 282 ? -3.167 -3.756 20.306 1.00 91.88 282 VAL A CA 1
ATOM 2179 C C . VAL A 1 282 ? -4.575 -3.563 20.879 1.00 91.88 282 VAL A C 1
ATOM 2181 O O . VAL A 1 282 ? -5.550 -3.666 20.135 1.00 91.88 282 VAL A O 1
ATOM 2184 N N . ASP A 1 283 ? -4.692 -3.182 22.155 1.00 91.94 283 ASP A N 1
ATOM 2185 C CA . ASP A 1 283 ? -5.988 -2.968 22.820 1.00 91.94 283 ASP A CA 1
ATOM 2186 C C . ASP A 1 283 ? -6.845 -1.888 22.134 1.00 91.94 283 ASP A C 1
ATOM 2188 O O . ASP A 1 283 ? -8.078 -1.956 22.128 1.00 91.94 283 ASP A O 1
ATOM 2192 N N . ASP A 1 284 ? -6.213 -0.835 21.614 1.00 93.75 284 ASP A N 1
ATOM 2193 C CA . ASP A 1 284 ? -6.888 0.241 20.890 1.00 93.75 284 ASP A CA 1
ATOM 2194 C C . ASP A 1 284 ? -7.369 -0.224 19.508 1.00 93.75 284 ASP A C 1
ATOM 2196 O O . ASP A 1 284 ? -8.505 0.071 19.134 1.00 93.75 284 ASP A O 1
ATOM 2200 N N . VAL A 1 285 ? -6.557 -0.993 18.772 1.00 94.25 285 VAL A N 1
ATOM 2201 C CA . VAL A 1 285 ? -6.971 -1.586 17.490 1.00 94.25 285 VAL A CA 1
ATOM 2202 C C . VAL A 1 285 ? -8.125 -2.568 17.683 1.00 94.25 285 VAL A C 1
ATOM 2204 O O . VAL A 1 285 ? -9.087 -2.512 16.920 1.00 94.25 285 VAL A O 1
ATOM 2207 N N . GLU A 1 286 ? -8.094 -3.416 18.715 1.00 94.00 286 GLU A N 1
ATOM 2208 C CA . GLU A 1 286 ? -9.217 -4.309 19.028 1.00 94.00 286 GLU A CA 1
ATOM 2209 C C . GLU A 1 286 ? -10.506 -3.535 19.308 1.00 94.00 286 GLU A C 1
ATOM 2211 O O . GLU A 1 286 ? -11.570 -3.884 18.797 1.00 94.00 286 GLU A O 1
ATOM 2216 N N . ARG A 1 287 ? -10.420 -2.439 20.073 1.00 92.94 287 ARG A N 1
ATOM 2217 C CA . ARG A 1 287 ? -11.577 -1.573 20.333 1.00 92.94 287 ARG A CA 1
ATOM 2218 C C . ARG A 1 287 ? -12.135 -0.949 19.056 1.00 92.94 287 ARG A C 1
ATOM 2220 O O . ARG A 1 287 ? -13.354 -0.845 18.947 1.00 92.94 287 ARG A O 1
ATOM 2227 N N . ILE A 1 288 ? -11.283 -0.557 18.108 1.00 93.06 288 ILE A N 1
ATOM 2228 C CA . ILE A 1 288 ? -11.717 -0.027 16.805 1.00 93.06 288 ILE A CA 1
ATOM 2229 C C . ILE A 1 288 ? -12.395 -1.124 15.979 1.00 93.06 288 ILE A C 1
ATOM 2231 O O . ILE A 1 288 ? -13.498 -0.904 15.486 1.00 93.06 288 ILE A O 1
ATOM 2235 N N . LEU A 1 289 ? -11.784 -2.309 15.874 1.00 91.12 289 LEU A N 1
ATOM 2236 C CA . LEU A 1 289 ? -12.349 -3.448 15.138 1.00 91.12 289 LEU A CA 1
ATOM 2237 C C . LEU A 1 289 ? -13.717 -3.878 15.683 1.00 91.12 289 LEU A C 1
ATOM 2239 O O . LEU A 1 289 ? -14.588 -4.272 14.916 1.00 91.12 289 LEU A O 1
ATOM 2243 N N . ASP A 1 290 ? -13.926 -3.759 16.993 1.00 90.12 290 ASP A N 1
ATOM 2244 C CA . ASP A 1 290 ? -15.194 -4.115 17.632 1.00 90.12 290 ASP A CA 1
ATOM 2245 C C . ASP A 1 290 ? -16.236 -2.980 17.610 1.00 90.12 290 ASP A C 1
ATOM 2247 O O . ASP A 1 290 ? -17.319 -3.133 18.180 1.00 90.12 290 ASP A O 1
ATOM 2251 N N . GLY A 1 291 ? -15.916 -1.817 17.029 1.00 86.44 291 GLY A N 1
ATOM 2252 C CA . GLY A 1 291 ? -16.794 -0.641 17.041 1.00 86.44 291 GLY A CA 1
ATOM 2253 C C . GLY A 1 291 ? -17.011 -0.042 18.439 1.00 86.44 291 GLY A C 1
ATOM 2254 O O . GLY A 1 291 ? -18.028 0.596 18.698 1.00 86.44 291 GLY A O 1
ATOM 2255 N N . ARG A 1 292 ? -16.075 -0.276 19.369 1.00 81.88 292 ARG A N 1
ATOM 2256 C CA . ARG A 1 292 ? -16.122 0.161 20.779 1.00 81.88 292 ARG A CA 1
ATOM 2257 C C . ARG A 1 292 ? -15.216 1.360 21.073 1.00 81.88 292 ARG A C 1
ATOM 2259 O O . ARG A 1 292 ? -15.068 1.739 22.234 1.00 81.88 292 ARG A O 1
ATOM 2266 N N . PHE A 1 293 ? -14.568 1.922 20.057 1.00 77.62 293 PHE A N 1
ATOM 2267 C CA . PHE A 1 293 ? -13.683 3.071 20.210 1.00 77.62 293 PHE A CA 1
ATOM 2268 C C . PHE A 1 293 ? -14.518 4.361 20.254 1.00 77.62 293 PHE A C 1
ATOM 2270 O O . PHE A 1 293 ? -15.073 4.771 19.237 1.00 77.62 293 PHE A O 1
ATOM 2277 N N . ILE A 1 294 ? -14.644 4.948 21.450 1.00 57.31 294 ILE A N 1
ATOM 2278 C CA . ILE A 1 294 ? -15.436 6.160 21.744 1.00 57.31 294 ILE A CA 1
ATOM 2279 C C . ILE A 1 294 ? -14.504 7.363 21.883 1.00 57.31 294 ILE A C 1
ATOM 2281 O O . ILE A 1 294 ? -13.508 7.240 22.633 1.00 57.31 294 ILE A O 1
#